Protein 7C03 (pdb70)

Solvent-accessible surface area: 16242 Å² total

Radius of gyration: 21.59 Å; Cα contacts (8 Å, |Δi|>4): 757; chains: 1; bounding box: 66×49×49 Å

Secondary structure (DSSP, 8-state):
--EEEEEEEEEEETTEEEEEEEEEEEETTTTEEEEEEEETTSS-SS-GGGGTTT--GGGSB--GGGGGG-HHHHTTTT-EEEEEEEEETTS-EEEEEEEEEEETTEEEEEEEEEEES--TTSTTTTT-B-S----EEEEEEEEGGGTEEEEEEEEEEEBTTS-EEEEEEEEEEEESSSS----PPSEEEEEEEEEE--TT--SSEEEEEEEEEEE-S-S---HHHHHHHHHHHHHHHHHHHHHHHHHHHHTTTT-------EEEEEE--S--GGG-EEEEEEEE---EEEEEE-SSSTT-EEEEEEEE----

Foldseek 3Di:
DKFKEWEWEWEAAPNDTWIKIKIWIAALQQQKTKIKMFTPVFDDQWDPVVCPVVRACLSFHEPPLFQLARQQLQLPQQGKKKWKWKDWPPAKIKTKIWTWHDDQLYTYIYMYIYIDRGDCCDCISVVFFDQWFAKWKWKWAFDVVQLWIWTWIKGWTQGDVGDTIIITMTMTMHHDDDDHTRTHHIWIKIKDKTWDDDPVDDGDMIIMMMGIYIDDDDPDDHPRVVSNVVSVLSLVVLFVVQQVAQVVCCVPPPDDFGFDDWDDKDWDDPPDVVQLWIWMDTATHSAIKIFHADPVDSSHTPDMDGDDDDHD

Nearest PDB structures (foldseek):
  7c03-assembly1_A  TM=1.003E+00  e=1.752E-67  synthetic construct
  8qwj-assembly1_A  TM=1.002E+00  e=1.414E-44  Aequorea victoria
  7pca-assembly1_A  TM=1.001E+00  e=1.957E-44  Aequorea victoria
  5jzk-assembly1_B  TM=9.860E-01  e=1.957E-44  Aequorea victoria
  6hut-assembly1_A  TM=9.555E-01  e=6.993E-45  Aequorea victoria

Structure (mmCIF, N/CA/C/O backbone):
data_7C03
#
_entry.id   7C03
#
_cell.length_a   78.130
_cell.length_b   113.590
_cell.length_c   132.700
_cell.angle_alpha   90.000
_cell.angle_beta   90.000
_cell.angle_gamma   90.000
#
_symmetry.space_group_name_H-M   'I 21 21 21'
#
loop_
_entity.id
_entity.type
_entity.pdbx_description
1 polymer POLArISact(T57S)
2 water water
#
loop_
_atom_site.group_PDB
_atom_site.id
_atom_site.type_symbol
_atom_site.label_atom_id
_atom_site.label_alt_id
_atom_site.label_comp_id
_atom_site.label_asym_id
_atom_site.label_entity_id
_atom_site.label_seq_id
_atom_site.pdbx_PDB_ins_code
_atom_site.Cartn_x
_atom_site.Cartn_y
_atom_site.Cartn_z
_atom_site.occupancy
_atom_site.B_iso_or_equiv
_atom_site.auth_seq_id
_atom_site.auth_comp_id
_atom_site.auth_asym_id
_atom_site.auth_atom_id
_atom_site.pdbx_PDB_model_num
ATOM 1 N N . GLY A 1 2 ? -12.228 3.234 17.897 1.00 74.47 2 GLY A N 1
ATOM 2 C CA . GLY A 1 2 ? -13.220 2.178 17.991 1.00 68.86 2 GLY A CA 1
ATOM 3 C C . GLY A 1 2 ? -12.687 0.898 18.605 1.00 74.34 2 GLY A C 1
ATOM 4 O O . GLY A 1 2 ? -11.483 0.646 18.594 1.00 75.65 2 GLY A O 1
ATOM 5 N N . VAL A 1 3 ? -13.592 0.083 19.136 1.00 61.58 3 VAL A N 1
ATOM 6 C CA . VAL A 1 3 ? -13.230 -1.148 19.832 1.00 70.65 3 VAL A CA 1
ATOM 7 C C . VAL A 1 3 ? -13.301 -2.307 18.847 1.00 66.44 3 VAL A C 1
ATOM 8 O O . VAL A 1 3 ? -14.332 -2.538 18.209 1.00 71.19 3 VAL A O 1
ATOM 12 N N . VAL A 1 4 ? -12.195 -3.046 18.730 1.00 66.34 4 VAL A N 1
ATOM 13 C CA . VAL A 1 4 ? -12.088 -4.181 17.829 1.00 64.94 4 VAL A CA 1
ATOM 14 C C . VAL A 1 4 ? -11.683 -5.394 18.658 1.00 65.50 4 VAL A C 1
ATOM 15 O O . VAL A 1 4 ? -10.689 -5.327 19.382 1.00 66.89 4 VAL A O 1
ATOM 19 N N . PRO A 1 5 ? -12.413 -6.505 18.588 1.00 62.85 5 PRO A N 1
ATOM 20 C CA . PRO A 1 5 ? -12.058 -7.676 19.397 1.00 64.28 5 PRO A CA 1
ATOM 21 C C . PRO A 1 5 ? -10.770 -8.325 18.916 1.00 63.39 5 PRO A C 1
ATOM 22 O O . PRO A 1 5 ? -10.360 -8.184 17.761 1.00 67.80 5 PRO A O 1
ATOM 26 N N . ILE A 1 6 ? -10.128 -9.050 19.832 1.00 61.81 6 ILE A N 1
ATOM 27 C CA . ILE A 1 6 ? -8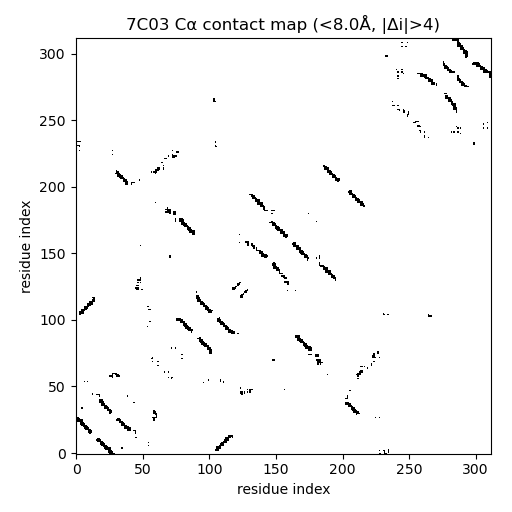.823 -9.653 19.592 1.00 64.29 6 ILE A CA 1
ATOM 28 C C . ILE A 1 6 ? -8.846 -11.100 20.065 1.00 62.13 6 ILE A C 1
ATOM 29 O O . ILE A 1 6 ? -9.371 -11.403 21.142 1.00 60.26 6 ILE A O 1
ATOM 34 N N . LEU A 1 7 ? -8.271 -11.991 19.260 1.00 54.94 7 LEU A N 1
ATOM 35 C CA . LEU A 1 7 ? -8.081 -13.389 19.623 1.00 55.80 7 LEU A CA 1
ATOM 36 C C . LEU A 1 7 ? -6.609 -13.740 19.461 1.00 63.53 7 LEU A C 1
ATOM 37 O O . LEU A 1 7 ? -6.017 -13.471 18.411 1.00 63.08 7 LEU A O 1
ATOM 42 N N . VAL A 1 8 ? -6.021 -14.331 20.498 1.00 59.50 8 VAL A N 1
ATOM 43 C CA . VAL A 1 8 ? -4.621 -14.733 20.489 1.00 64.06 8 VAL A CA 1
ATOM 44 C C . VAL A 1 8 ? -4.539 -16.225 20.776 1.00 64.11 8 VAL A C 1
ATOM 45 O O . VAL A 1 8 ? -5.246 -16.738 21.650 1.00 62.82 8 VAL A O 1
ATOM 49 N N . GLU A 1 9 ? -3.678 -16.920 20.036 1.00 62.10 9 GLU A N 1
ATOM 50 C CA . GLU A 1 9 ? -3.458 -18.346 20.232 1.00 63.42 9 GLU A CA 1
ATOM 51 C C . GLU A 1 9 ? -1.982 -18.644 20.034 1.00 65.43 9 GLU A C 1
ATOM 52 O O . GLU A 1 9 ? -1.402 -18.267 19.013 1.00 65.89 9 GLU A O 1
ATOM 58 N N . LEU A 1 10 ? -1.379 -19.314 21.013 1.00 67.02 10 LEU A N 1
ATOM 59 C CA . LEU A 1 10 ? 0.048 -19.595 21.009 1.00 66.48 10 LEU A CA 1
ATOM 60 C C . LEU A 1 10 ? 0.290 -21.042 21.408 1.00 68.23 10 LEU A C 1
ATOM 61 O O . LEU A 1 10 ? -0.341 -21.554 22.336 1.00 68.22 10 LEU A O 1
ATOM 66 N N . ASP A 1 11 ? 1.208 -21.693 20.699 1.00 60.27 11 ASP A N 1
ATOM 67 C CA . ASP A 1 11 ? 1.729 -23.003 21.067 1.00 59.09 11 ASP A CA 1
ATOM 68 C C . ASP A 1 11 ? 3.224 -22.863 21.309 1.00 63.56 11 ASP A C 1
ATOM 69 O O . ASP A 1 11 ? 3.954 -22.389 20.431 1.00 62.24 11 ASP A O 1
ATOM 74 N N . GLY A 1 12 ? 3.675 -23.264 22.490 1.00 60.09 12 GLY A N 1
ATOM 75 C CA . GLY A 1 12 ? 5.047 -23.032 22.891 1.00 66.31 12 GLY A CA 1
ATOM 76 C C . GLY A 1 12 ? 5.739 -24.304 23.330 1.00 73.23 12 GLY A C 1
ATOM 77 O O . GLY A 1 12 ? 5.118 -25.227 23.857 1.00 70.66 12 GLY A O 1
ATOM 78 N N . ASP A 1 13 ? 7.052 -24.335 23.100 1.00 70.21 13 ASP A N 1
ATOM 79 C CA . ASP A 1 13 ? 7.917 -25.434 23.529 1.00 69.93 13 ASP A CA 1
ATOM 80 C C . ASP A 1 13 ? 9.231 -24.817 23.991 1.00 70.79 13 ASP A C 1
ATOM 81 O O . ASP A 1 13 ? 10.005 -24.320 23.168 1.00 70.29 13 ASP A O 1
ATOM 86 N N . VAL A 1 14 ? 9.483 -24.846 25.297 1.00 65.49 14 VAL A N 1
ATOM 87 C CA . VAL A 1 14 ? 10.692 -24.277 25.886 1.00 65.59 14 VAL A CA 1
ATOM 88 C C . VAL A 1 14 ? 11.424 -25.393 26.614 1.00 70.45 14 VAL A C 1
ATOM 89 O O . VAL A 1 14 ? 10.954 -25.873 27.654 1.00 72.90 14 VAL A O 1
ATOM 93 N N . ASN A 1 15 ? 12.580 -25.794 26.076 1.00 67.52 15 ASN A N 1
ATOM 94 C CA . ASN A 1 15 ? 13.389 -26.881 26.633 1.00 62.41 15 ASN A CA 1
ATOM 95 C C . ASN A 1 15 ? 12.559 -28.145 26.827 1.00 61.94 15 ASN A C 1
ATOM 96 O O . ASN A 1 15 ? 12.630 -28.815 27.861 1.00 69.30 15 ASN A O 1
ATOM 101 N N . GLY A 1 16 ? 11.758 -28.474 25.818 1.00 64.24 16 GLY A N 1
ATOM 102 C CA . GLY A 1 16 ? 10.908 -29.641 25.871 1.00 64.13 16 GLY A CA 1
ATOM 103 C C . GLY A 1 16 ? 9.574 -29.443 26.557 1.00 71.08 16 GLY A C 1
ATOM 104 O O . GLY A 1 16 ? 8.712 -30.328 26.458 1.00 81.00 16 GLY A O 1
ATOM 105 N N . HIS A 1 17 ? 9.365 -28.322 27.245 1.00 73.39 17 HIS A N 1
ATOM 106 C CA . HIS A 1 17 ? 8.123 -28.077 27.972 1.00 67.27 17 HIS A CA 1
ATOM 107 C C . HIS A 1 17 ? 7.106 -27.447 27.024 1.00 73.19 17 HIS A C 1
ATOM 108 O O . HIS A 1 17 ? 7.222 -26.267 26.673 1.00 75.47 17 HIS A O 1
ATOM 115 N N . LYS A 1 18 ? 6.109 -28.228 26.613 1.00 69.43 18 LYS A N 1
ATOM 116 C CA . LYS A 1 18 ? 5.049 -27.710 25.765 1.00 73.31 18 LYS A CA 1
ATOM 117 C C . LYS A 1 18 ? 4.020 -26.951 26.596 1.00 71.16 18 LYS A C 1
ATOM 118 O O . LYS A 1 18 ? 3.864 -27.176 27.800 1.00 66.61 18 LYS A O 1
ATOM 124 N N . PHE A 1 19 ? 3.311 -26.043 25.928 1.00 65.26 19 PHE A N 1
ATOM 125 C CA . PHE A 1 19 ? 2.226 -25.288 26.538 1.00 65.52 19 PHE A CA 1
ATOM 126 C C . PHE A 1 19 ? 1.470 -2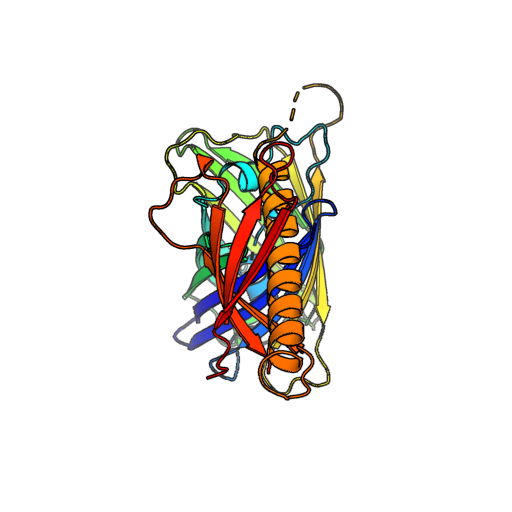4.557 25.439 1.00 64.15 19 PHE A C 1
ATOM 127 O O . PHE A 1 19 ? 1.966 -24.395 24.321 1.00 64.83 19 PHE A O 1
ATOM 135 N N . SER A 1 20 ? 0.257 -24.122 25.773 1.00 63.47 20 SER A N 1
ATOM 136 C CA . SER A 1 20 ? -0.581 -23.367 24.855 1.00 61.90 20 SER A CA 1
ATOM 137 C C . SER A 1 20 ? -1.315 -22.281 25.624 1.00 65.32 20 SER A C 1
ATOM 138 O O . SER A 1 20 ? -1.686 -22.465 26.784 1.00 67.06 20 SER A O 1
ATOM 141 N N . VAL A 1 21 ? -1.529 -21.148 24.960 1.00 66.37 21 VAL A N 1
ATOM 142 C CA . VAL A 1 21 ? -2.150 -19.976 25.566 1.00 61.85 21 VAL A CA 1
ATOM 143 C C . VAL A 1 21 ? -3.230 -19.450 24.629 1.00 59.04 21 VAL A C 1
ATOM 144 O O . VAL A 1 21 ? -2.989 -19.289 23.426 1.00 60.33 21 VAL A O 1
ATOM 148 N N . ARG A 1 22 ? -4.412 -19.177 25.180 1.00 58.49 22 ARG A N 1
ATOM 149 C CA . ARG A 1 22 ? -5.483 -18.495 24.470 1.00 56.69 22 ARG A CA 1
ATOM 150 C C . ARG A 1 22 ? -5.721 -17.139 25.117 1.00 65.54 22 ARG A C 1
ATOM 151 O O . ARG A 1 22 ? -5.748 -17.024 26.346 1.00 57.10 22 ARG A O 1
ATOM 159 N N . GLY A 1 23 ? -5.886 -16.111 24.288 1.00 61.38 23 GLY A N 1
ATOM 160 C CA . GLY A 1 23 ? -6.158 -14.779 24.803 1.00 52.42 23 GLY A CA 1
ATOM 161 C C . GLY A 1 23 ? -7.311 -14.077 24.113 1.00 55.49 23 GLY A C 1
ATOM 162 O O . GLY A 1 23 ? -7.399 -14.077 22.879 1.00 65.03 23 GLY A O 1
ATOM 163 N N . GLU A 1 24 ? -8.205 -13.476 24.895 1.00 62.94 24 GLU A N 1
ATOM 164 C CA . GLU A 1 24 ? -9.335 -12.740 24.348 1.00 64.09 24 GLU A CA 1
ATOM 165 C C . GLU A 1 24 ? -9.353 -11.330 24.917 1.00 65.98 24 GLU A C 1
ATOM 166 O O . GLU A 1 24 ? -8.932 -11.094 26.054 1.00 70.24 24 GLU A O 1
ATOM 172 N N . GLY A 1 25 ? -9.840 -10.391 24.110 1.00 61.63 25 GLY A N 1
ATOM 173 C CA . GLY A 1 25 ? -9.859 -8.996 24.524 1.00 48.59 25 GLY A CA 1
ATOM 174 C C . GLY A 1 25 ? -10.282 -8.081 23.394 1.00 60.38 25 GLY A C 1
ATOM 175 O O . GLY A 1 25 ? -11.082 -8.461 22.531 1.00 62.45 25 GLY A O 1
ATOM 176 N N . GLU A 1 26 ? -9.733 -6.869 23.413 1.00 58.86 26 GLU A N 1
ATOM 177 C CA . GLU A 1 26 ? -10.089 -5.857 22.427 1.00 64.27 26 GLU A CA 1
ATOM 178 C C . GLU A 1 26 ? -9.043 -4.752 22.439 1.00 54.93 26 GLU A C 1
ATOM 179 O O . GLU A 1 26 ? -8.319 -4.567 23.421 1.00 57.99 26 GLU A O 1
ATOM 185 N N . GLY A 1 27 ? -8.981 -4.018 21.330 1.00 60.11 27 GLY A N 1
ATOM 186 C CA . GLY A 1 27 ? -8.062 -2.906 21.207 1.00 56.28 27 GLY A CA 1
ATOM 187 C C . GLY A 1 27 ? -8.729 -1.725 20.534 1.00 65.95 27 GLY A C 1
ATOM 188 O O . GLY A 1 27 ? -9.693 -1.872 19.780 1.00 61.49 27 GLY A O 1
ATOM 189 N N . ASP A 1 28 ? -8.202 -0.541 20.834 1.00 60.50 28 ASP A N 1
ATOM 190 C CA . ASP A 1 28 ? -8.682 0.706 20.246 1.00 63.64 28 ASP A CA 1
ATOM 191 C C . ASP A 1 28 ? -7.474 1.429 19.661 1.00 65.32 28 ASP A C 1
ATOM 192 O O . ASP A 1 28 ? -6.687 2.034 20.393 1.00 72.01 28 ASP A O 1
ATOM 197 N N . ALA A 1 29 ? -7.332 1.365 18.337 1.00 65.44 29 ALA A N 1
ATOM 198 C CA . ALA A 1 29 ? -6.197 1.994 17.673 1.00 59.30 29 ALA A CA 1
ATOM 199 C C . ALA A 1 29 ? -6.280 3.515 17.698 1.00 65.60 29 ALA A C 1
ATOM 200 O O . ALA A 1 29 ? -5.256 4.181 17.513 1.00 74.64 29 ALA A O 1
ATOM 202 N N . THR A 1 30 ? -7.471 4.077 17.920 1.00 66.98 30 THR A N 1
ATOM 203 C CA . THR A 1 30 ? -7.602 5.528 18.016 1.00 71.20 30 THR A CA 1
ATOM 204 C C . THR A 1 30 ? -6.848 6.069 19.224 1.00 74.29 30 THR A C 1
ATOM 205 O O . THR A 1 30 ? -6.235 7.140 19.152 1.00 74.78 30 THR A O 1
ATOM 209 N N . ILE A 1 31 ? -6.880 5.343 20.341 1.00 74.12 31 ILE A N 1
ATOM 210 C CA . ILE A 1 31 ? -6.159 5.729 21.549 1.00 64.11 31 ILE A CA 1
ATOM 211 C C . ILE A 1 31 ? -4.976 4.823 21.834 1.00 63.70 31 ILE A C 1
ATOM 212 O O . ILE A 1 31 ? -4.217 5.093 22.779 1.00 72.76 31 ILE A O 1
ATOM 217 N N . GLY A 1 32 ? -4.797 3.756 21.061 1.00 62.30 32 GLY A N 1
ATOM 218 C CA . GLY A 1 32 ? -3.684 2.846 21.271 1.00 61.89 32 GLY A CA 1
ATOM 219 C C . GLY A 1 32 ? -3.764 2.062 22.562 1.00 66.64 32 GLY A C 1
ATOM 220 O O . GLY A 1 32 ? -2.745 1.891 23.240 1.00 61.73 32 GLY A O 1
ATOM 221 N N . LYS A 1 33 ? -4.951 1.576 22.918 1.00 57.74 33 LYS A N 1
ATOM 222 C CA . LYS A 1 33 ? -5.171 0.891 24.183 1.00 61.93 33 LYS A CA 1
ATOM 223 C C . LYS A 1 33 ? -5.557 -0.557 23.920 1.00 61.21 33 LYS A C 1
ATOM 224 O O . LYS A 1 33 ? -6.375 -0.837 23.037 1.00 64.48 33 LYS A O 1
ATOM 230 N N . LEU A 1 34 ? -4.970 -1.468 24.692 1.00 53.40 34 LEU A N 1
ATOM 231 C CA . LEU A 1 34 ? -5.262 -2.890 24.614 1.00 54.24 34 LEU A CA 1
ATOM 232 C C . LEU A 1 34 ? -5.674 -3.403 25.986 1.00 55.96 34 LEU A C 1
ATOM 233 O O . LEU A 1 34 ? -5.103 -3.005 27.007 1.00 59.65 34 LEU A O 1
ATOM 238 N N . THR A 1 35 ? -6.667 -4.288 26.002 1.00 53.32 35 THR A N 1
ATOM 239 C CA . THR A 1 35 ? -7.072 -5.009 27.206 1.00 55.92 35 THR A CA 1
ATOM 240 C C . THR A 1 35 ? -7.206 -6.478 26.834 1.00 58.81 35 THR A C 1
ATOM 241 O O . THR A 1 35 ? -8.099 -6.846 26.064 1.00 63.79 35 THR A O 1
ATOM 245 N N . LEU A 1 36 ? -6.318 -7.311 27.369 1.00 65.67 36 LEU A N 1
ATOM 246 C CA . LEU A 1 36 ? -6.228 -8.709 26.974 1.00 56.23 36 LEU A CA 1
ATOM 247 C C . LEU A 1 36 ? -6.092 -9.586 28.208 1.00 61.76 36 LEU A C 1
ATOM 248 O O . LEU A 1 36 ? -5.319 -9.270 29.119 1.00 62.90 36 LEU A O 1
ATOM 253 N N . LYS A 1 37 ? -6.847 -10.681 28.238 1.00 52.05 37 LYS A N 1
ATOM 254 C CA . LYS A 1 37 ? -6.753 -11.685 29.288 1.00 55.60 37 LYS A CA 1
ATOM 255 C C . LYS A 1 37 ? -6.352 -13.007 28.652 1.00 57.61 37 LYS A C 1
ATOM 256 O O . LYS A 1 37 ? -7.002 -13.469 27.709 1.00 60.81 37 LYS A O 1
ATOM 262 N N . PHE A 1 38 ? -5.282 -13.608 29.161 1.00 54.76 38 PHE A N 1
ATOM 263 C CA . PHE A 1 38 ? -4.710 -14.810 28.576 1.00 60.45 38 PHE A CA 1
ATOM 264 C C . PHE A 1 38 ? -4.915 -15.998 29.504 1.00 63.29 38 PHE A C 1
ATOM 265 O O . PHE A 1 38 ? -4.829 -15.865 30.727 1.00 60.03 38 PHE A O 1
ATOM 273 N N . ILE A 1 39 ? -5.182 -17.159 28.914 1.00 67.35 39 ILE A N 1
ATOM 274 C CA . ILE A 1 39 ? -5.401 -18.397 29.652 1.00 68.59 39 ILE A CA 1
ATOM 275 C C . ILE A 1 39 ? -4.395 -19.424 29.161 1.00 66.20 39 ILE A C 1
ATOM 276 O O . ILE A 1 39 ? -4.231 -19.608 27.950 1.00 65.55 39 ILE A O 1
ATOM 281 N N . CYS A 1 40 ? -3.718 -20.084 30.095 1.00 63.80 40 CYS A N 1
ATOM 282 C CA . CYS A 1 40 ? -2.856 -21.212 29.750 1.00 71.19 40 CYS A CA 1
ATOM 283 C C . CYS A 1 40 ? -3.740 -22.446 29.632 1.00 66.41 40 CYS A C 1
ATOM 284 O O . CYS A 1 40 ? -4.164 -23.024 30.636 1.00 61.45 40 CYS A O 1
ATOM 287 N N . THR A 1 41 ? -4.029 -22.847 28.396 1.00 59.23 41 THR A N 1
ATOM 288 C CA . THR A 1 41 ? -4.981 -23.916 28.124 1.00 55.99 41 THR A CA 1
ATOM 289 C C . THR A 1 41 ? -4.408 -25.311 28.351 1.00 60.80 41 THR A C 1
ATOM 290 O O . THR A 1 41 ? -5.143 -26.295 28.212 1.00 71.20 41 THR A O 1
ATOM 294 N N . THR A 1 42 ? -3.126 -25.427 28.688 1.00 66.05 42 THR A N 1
ATOM 295 C CA . THR A 1 42 ? -2.538 -26.706 29.054 1.00 66.00 42 THR A CA 1
ATOM 296 C C . THR A 1 42 ? -2.341 -26.842 30.558 1.00 67.41 42 THR A C 1
ATOM 297 O O . THR A 1 42 ? -1.676 -27.782 31.003 1.00 77.63 42 THR A O 1
ATOM 301 N N . GLY A 1 43 ? -2.904 -25.931 31.348 1.00 66.99 43 GLY A N 1
ATOM 302 C CA . GLY A 1 43 ? -2.760 -25.994 32.789 1.00 49.96 43 GLY A CA 1
ATOM 303 C C . GLY A 1 43 ? -1.698 -25.056 33.325 1.00 62.41 43 GLY A C 1
ATOM 304 O O . GLY A 1 43 ? -1.896 -23.838 33.359 1.00 62.43 43 GLY A O 1
ATOM 305 N N . LYS A 1 44 ? -0.563 -25.614 33.737 1.00 57.54 44 LYS A N 1
ATOM 306 C CA . LYS A 1 44 ? 0.508 -24.847 34.362 1.00 63.75 44 LYS A CA 1
ATOM 307 C C . LYS A 1 44 ? 1.459 -24.325 33.291 1.00 64.47 44 LYS A C 1
ATOM 308 O O . LYS A 1 44 ? 2.023 -25.108 32.519 1.00 75.31 44 LYS A O 1
ATOM 314 N N . LEU A 1 45 ? 1.632 -23.009 33.240 1.00 67.45 45 LEU A N 1
ATOM 315 C CA . LEU A 1 45 ? 2.581 -22.422 32.300 1.00 66.86 45 LEU A CA 1
ATOM 316 C C . LEU A 1 45 ? 4.000 -22.671 32.799 1.00 61.29 45 LEU A C 1
ATOM 317 O O . LEU A 1 45 ? 4.308 -22.353 33.952 1.00 71.08 45 LEU A O 1
ATOM 322 N N . PRO A 1 46 ? 4.885 -23.251 31.985 1.00 57.78 46 PRO A N 1
ATOM 323 C CA . PRO A 1 46 ? 6.232 -23.574 32.470 1.00 61.89 46 PRO A CA 1
ATOM 324 C C . PRO A 1 46 ? 7.220 -22.421 32.409 1.00 64.62 46 PRO A C 1
ATOM 325 O O . PRO A 1 46 ? 8.375 -22.602 32.805 1.00 71.05 46 PRO A O 1
ATOM 329 N N . VAL A 1 47 ? 6.809 -21.251 31.931 1.00 71.25 47 VAL A N 1
ATOM 330 C CA . VAL A 1 47 ? 7.695 -20.092 31.856 1.00 57.04 47 VAL A CA 1
ATOM 331 C C . VAL A 1 47 ? 7.007 -18.923 32.553 1.00 65.66 47 VAL A C 1
ATOM 332 O O . VAL A 1 47 ? 5.784 -18.945 32.761 1.00 67.65 47 VAL A O 1
ATOM 336 N N . PRO A 1 48 ? 7.772 -17.903 32.958 1.00 62.11 48 PRO A N 1
ATOM 337 C CA . PRO A 1 48 ? 7.147 -16.706 33.540 1.00 64.30 48 PRO A CA 1
ATOM 338 C C . PRO A 1 48 ? 6.278 -15.994 32.514 1.00 60.20 48 PRO A C 1
ATOM 339 O O . PRO A 1 48 ? 6.694 -15.760 31.375 1.00 58.56 48 PRO A O 1
ATOM 343 N N . TRP A 1 49 ? 5.060 -15.659 32.930 1.00 64.96 49 TRP A N 1
ATOM 344 C CA . TRP A 1 49 ? 4.165 -14.885 32.081 1.00 53.55 49 TRP A CA 1
ATOM 345 C C . TRP A 1 49 ? 4.822 -13.655 31.476 1.00 57.54 49 TRP A C 1
ATOM 346 O O . TRP A 1 49 ? 4.542 -13.378 30.300 1.00 59.10 49 TRP A O 1
ATOM 357 N N . PRO A 1 50 ? 5.647 -12.868 32.190 1.00 57.25 50 PRO A N 1
ATOM 358 C CA . PRO A 1 50 ? 6.245 -11.692 31.530 1.00 56.51 50 PRO A CA 1
ATOM 359 C C . PRO A 1 50 ? 7.088 -12.021 30.314 1.00 58.59 50 PRO A C 1
ATOM 360 O O . PRO A 1 50 ? 7.219 -11.161 29.436 1.00 66.46 50 PRO A O 1
ATOM 364 N N . THR A 1 51 ? 7.661 -13.226 30.224 1.00 61.72 51 THR A N 1
ATOM 365 C CA . THR A 1 51 ? 8.490 -13.570 29.073 1.00 59.93 51 THR A CA 1
ATOM 366 C C . THR A 1 51 ? 7.680 -13.719 27.790 1.00 64.52 51 THR A C 1
ATOM 367 O O . THR A 1 51 ? 8.261 -13.688 26.699 1.00 68.74 51 THR A O 1
ATOM 371 N N . LEU A 1 52 ? 6.361 -13.875 27.891 1.00 59.16 52 LEU A N 1
ATOM 372 C CA . LEU A 1 52 ? 5.504 -14.062 26.729 1.00 54.52 52 LEU A CA 1
ATOM 373 C C . LEU A 1 52 ? 4.751 -12.800 26.330 1.00 65.23 52 LEU A C 1
ATOM 374 O O . LEU A 1 52 ? 3.969 -12.842 25.376 1.00 62.92 52 LEU A O 1
ATOM 379 N N . VAL A 1 53 ? 4.972 -11.683 27.026 1.00 65.83 53 VAL A N 1
ATOM 380 C CA . VAL A 1 53 ? 4.153 -10.492 26.810 1.00 57.85 53 VAL A CA 1
ATOM 381 C C . VAL A 1 53 ? 4.342 -9.953 25.396 1.00 67.34 53 VAL A C 1
ATOM 382 O O . VAL A 1 53 ? 3.369 -9.692 24.679 1.00 52.79 53 VAL A O 1
ATOM 386 N N . THR A 1 54 ? 5.597 -9.780 24.974 1.00 56.19 54 THR A N 1
ATOM 387 C CA . THR A 1 54 ? 5.859 -9.220 23.650 1.00 50.21 54 THR A CA 1
ATOM 388 C C . THR A 1 54 ? 5.393 -10.160 22.545 1.00 56.15 54 THR A C 1
ATOM 389 O O . THR A 1 54 ? 4.938 -9.707 21.488 1.00 62.02 54 THR A O 1
ATOM 393 N N . THR A 1 55 ? 5.502 -11.470 22.765 1.00 60.85 55 THR A N 1
ATOM 394 C CA . THR A 1 55 ? 5.063 -12.423 21.751 1.00 57.80 55 THR A CA 1
ATOM 395 C C . THR A 1 55 ? 3.543 -12.445 21.634 1.00 66.02 55 THR A C 1
ATOM 396 O O . THR A 1 55 ? 2.999 -12.436 20.523 1.00 62.07 55 THR A O 1
ATOM 400 N N . LEU A 1 56 ? 2.846 -12.466 22.765 1.00 62.75 56 LEU A N 1
ATOM 401 C CA . LEU A 1 56 ? 1.388 -12.491 22.773 1.00 61.26 56 LEU A CA 1
ATOM 402 C C . LEU A 1 56 ? 0.799 -11.176 22.272 1.00 66.73 56 LEU A C 1
ATOM 403 O O . LEU A 1 56 ? -0.296 -11.149 21.712 1.00 60.75 56 LEU A O 1
ATOM 429 N N . VAL A 1 58 ? 0.361 -7.341 18.874 1.00 67.72 60 VAL A N 1
ATOM 430 C CA . VAL A 1 58 ? -0.605 -6.858 17.898 1.00 68.44 60 VAL A CA 1
ATOM 431 C C . VAL A 1 58 ? -0.398 -5.358 17.715 1.00 61.32 60 VAL A C 1
ATOM 432 O O . VAL A 1 58 ? -1.286 -4.544 17.993 1.00 57.72 60 VAL A O 1
ATOM 436 N N . GLN A 1 59 ? 0.788 -5.000 17.221 1.00 68.88 61 GLN A N 1
ATOM 437 C CA . GLN A 1 59 ? 1.220 -3.608 17.174 1.00 61.81 61 GLN A CA 1
ATOM 438 C C . GLN A 1 59 ? 0.418 -2.800 16.163 1.00 54.12 61 GLN A C 1
ATOM 439 O O . GLN A 1 59 ? 0.610 -1.586 16.045 1.00 64.96 61 GLN A O 1
ATOM 445 N N . CYS A 1 60 ? -0.480 -3.460 15.428 1.00 59.31 62 CYS A N 1
ATOM 446 C CA . CYS A 1 60 ? -1.411 -2.743 14.569 1.00 61.70 62 CYS A CA 1
ATOM 447 C C . CYS A 1 60 ? -2.386 -1.880 15.358 1.00 66.37 62 CYS A C 1
ATOM 448 O O . CYS A 1 60 ? -3.045 -1.023 14.762 1.00 73.45 62 CYS A O 1
ATOM 451 N N . PHE A 1 61 ? -2.477 -2.071 16.671 1.00 59.54 63 PHE A N 1
ATOM 452 C CA . PHE A 1 61 ? -3.317 -1.244 17.527 1.00 62.93 63 PHE A CA 1
ATOM 453 C C . PHE A 1 61 ? -2.567 -0.065 18.130 1.00 62.33 63 PHE A C 1
ATOM 454 O O . PHE A 1 61 ? -3.131 0.648 18.968 1.00 67.71 63 PHE A O 1
ATOM 462 N N . SER A 1 62 ? -1.315 0.146 17.733 1.00 63.04 64 SER A N 1
ATOM 463 C CA . SER A 1 62 ? -0.578 1.321 18.169 1.00 65.51 64 SER A CA 1
ATOM 464 C C . SER A 1 62 ? -1.231 2.582 17.621 1.00 65.67 64 SER A C 1
ATOM 465 O O . SER A 1 62 ? -1.772 2.601 16.512 1.00 73.17 64 SER A O 1
ATOM 468 N N . ARG A 1 63 ? -1.180 3.646 18.413 1.00 66.92 65 ARG A N 1
ATOM 469 C CA . ARG A 1 63 ? -1.758 4.925 18.022 1.00 65.10 65 ARG A CA 1
ATOM 470 C C . ARG A 1 63 ? -0.712 5.715 17.247 1.00 69.95 65 ARG A C 1
ATOM 471 O O . ARG A 1 63 ? 0.316 6.111 17.804 1.00 73.75 65 ARG A O 1
ATOM 479 N N . TYR A 1 64 ? -0.965 5.929 15.960 1.00 73.51 66 TYR A N 1
ATOM 480 C CA . TYR A 1 64 ? -0.102 6.771 15.150 1.00 71.76 66 TYR A CA 1
ATOM 481 C C . TYR A 1 64 ? -0.709 8.158 15.061 1.00 78.65 66 TYR A C 1
ATOM 482 O O . TYR A 1 64 ? -1.857 8.289 14.607 1.00 79.89 66 TYR A O 1
ATOM 491 N N . PRO A 1 65 ? -0.012 9.206 15.496 1.00 78.36 67 PRO A N 1
ATOM 492 C CA . PRO A 1 65 ? -0.548 10.561 15.339 1.00 79.24 67 PRO A CA 1
ATOM 493 C C . PRO A 1 65 ? -0.788 10.886 13.873 1.00 79.05 67 PRO A C 1
ATOM 494 O O . PRO A 1 65 ? -0.260 10.235 12.969 1.00 81.13 67 PRO A O 1
ATOM 498 N N . ASP A 1 66 ? -1.614 11.912 13.651 1.00 86.02 68 ASP A N 1
ATOM 499 C CA . ASP A 1 66 ? -2.023 12.267 12.296 1.00 90.23 68 ASP A CA 1
ATOM 500 C C . ASP A 1 66 ? -0.825 12.538 11.394 1.00 81.11 68 ASP A C 1
ATOM 501 O O . ASP A 1 66 ? -0.820 12.148 10.222 1.00 81.28 68 ASP A O 1
ATOM 506 N N . HIS A 1 67 ? 0.205 13.195 11.925 1.00 72.42 69 HIS A N 1
ATOM 507 C CA . HIS A 1 67 ? 1.386 13.518 11.131 1.00 75.76 69 HIS A CA 1
ATOM 508 C C . HIS A 1 67 ? 2.282 12.311 10.894 1.00 80.16 69 HIS A C 1
ATOM 509 O O . HIS A 1 67 ? 3.337 12.451 10.266 1.00 83.58 69 HIS A O 1
ATOM 516 N N . MET A 1 68 ? 1.893 11.128 11.373 1.00 85.21 70 MET A N 1
ATOM 517 C CA . MET A 1 68 ? 2.689 9.925 11.183 1.00 73.94 70 MET A CA 1
ATOM 518 C C . MET A 1 68 ? 1.926 8.771 10.551 1.00 77.39 70 MET A C 1
ATOM 519 O O . MET A 1 68 ? 2.506 7.691 10.390 1.00 74.47 70 MET A O 1
ATOM 524 N N . LYS A 1 69 ? 0.654 8.963 10.187 1.00 74.96 71 LYS A N 1
ATOM 525 C CA . LYS A 1 69 ? -0.123 7.896 9.566 1.00 68.72 71 LYS A CA 1
ATOM 526 C C . LYS A 1 69 ? 0.528 7.375 8.293 1.00 85.03 71 LYS A C 1
ATOM 527 O O . LYS A 1 69 ? 0.235 6.250 7.872 1.00 84.73 71 LYS A O 1
ATOM 533 N N . ARG A 1 70 ? 1.400 8.172 7.668 1.00 92.24 72 ARG A N 1
ATOM 534 C CA . ARG A 1 70 ? 2.170 7.701 6.521 1.00 85.47 72 ARG A CA 1
ATOM 535 C C . ARG A 1 70 ? 3.009 6.480 6.866 1.00 86.37 72 ARG A C 1
ATOM 536 O O . ARG A 1 70 ? 3.317 5.667 5.986 1.00 82.99 72 ARG A O 1
ATOM 544 N N . HIS A 1 71 ? 3.390 6.336 8.134 1.00 81.66 73 HIS A N 1
ATOM 545 C CA . HIS A 1 71 ? 4.411 5.384 8.544 1.00 81.80 73 HIS A CA 1
ATOM 546 C C . HIS A 1 71 ? 3.848 4.176 9.282 1.00 71.14 73 HIS A C 1
ATOM 547 O O . HIS A 1 71 ? 4.613 3.438 9.913 1.00 73.10 73 HIS A O 1
ATOM 554 N N . ASP A 1 72 ? 2.538 3.946 9.213 1.00 69.52 74 ASP A N 1
ATOM 555 C CA . ASP A 1 72 ? 1.911 2.830 9.921 1.00 65.27 74 ASP A CA 1
ATOM 556 C C . ASP A 1 72 ? 1.871 1.629 8.983 1.00 71.02 74 ASP A C 1
ATOM 557 O O . ASP A 1 72 ? 0.912 1.420 8.234 1.00 67.34 74 ASP A O 1
ATOM 562 N N . PHE A 1 73 ? 2.933 0.824 9.031 1.00 73.04 75 PHE A N 1
ATOM 563 C CA . PHE A 1 73 ? 2.981 -0.382 8.212 1.00 64.57 75 PHE A CA 1
ATOM 564 C C . PHE A 1 73 ? 1.950 -1.403 8.671 1.00 73.20 75 PHE A C 1
ATOM 565 O O . PHE A 1 73 ? 1.313 -2.068 7.843 1.00 72.78 75 PHE A O 1
ATOM 573 N N . PHE A 1 74 ? 1.773 -1.541 9.986 1.00 69.19 76 PHE A N 1
ATOM 574 C CA . PHE A 1 74 ? 0.974 -2.640 10.523 1.00 62.10 76 PHE A CA 1
ATOM 575 C C . PHE A 1 74 ? -0.455 -2.603 9.991 1.00 62.45 76 PHE A C 1
ATOM 576 O O . PHE A 1 74 ? -0.994 -3.627 9.553 1.00 72.55 76 PHE A O 1
ATOM 584 N N . LYS A 1 75 ? -1.079 -1.423 10.002 1.00 65.37 77 LYS A N 1
ATOM 585 C CA . LYS A 1 75 ? -2.448 -1.310 9.508 1.00 75.36 77 LYS A CA 1
ATOM 586 C C . LYS A 1 75 ? -2.508 -1.440 7.992 1.00 76.19 77 LYS A C 1
ATOM 587 O O . LYS A 1 75 ? -3.478 -1.982 7.451 1.00 71.96 77 LYS A O 1
ATOM 593 N N . SER A 1 76 ? -1.484 -0.948 7.289 1.00 74.33 78 SER A N 1
ATOM 594 C CA . SER A 1 76 ? -1.513 -0.977 5.829 1.00 74.27 78 SER A CA 1
ATOM 595 C C . SER A 1 76 ? -1.515 -2.401 5.290 1.00 77.36 78 SER A C 1
ATOM 596 O O . SER A 1 76 ? -2.027 -2.648 4.193 1.00 83.29 78 SER A O 1
ATOM 599 N N . ALA A 1 77 ? -0.950 -3.347 6.039 1.00 70.05 79 ALA A N 1
ATOM 600 C CA . ALA A 1 77 ? -0.904 -4.740 5.613 1.00 61.57 79 ALA A CA 1
ATOM 601 C C . ALA A 1 77 ? -2.190 -5.498 5.918 1.00 66.60 79 ALA A C 1
ATOM 602 O O . ALA A 1 77 ? -2.248 -6.709 5.678 1.00 67.82 79 ALA A O 1
ATOM 604 N N . MET A 1 78 ? -3.212 -4.827 6.431 1.00 72.04 80 MET A N 1
ATOM 605 C CA . MET A 1 78 ? -4.489 -5.432 6.767 1.00 82.38 80 MET A CA 1
ATOM 606 C C . MET A 1 78 ? -5.492 -5.225 5.636 1.00 78.83 80 MET A C 1
ATOM 607 O O . MET A 1 78 ? -5.380 -4.261 4.871 1.00 85.47 80 MET A O 1
ATOM 612 N N . PRO A 1 79 ? -6.498 -6.106 5.486 1.00 78.04 81 PRO A N 1
ATOM 613 C CA . PRO A 1 79 ? -6.827 -7.255 6.340 1.00 77.04 81 PRO A CA 1
ATOM 614 C C . PRO A 1 79 ? -6.095 -8.556 5.998 1.00 78.35 81 PRO A C 1
ATOM 615 O O . PRO A 1 79 ? -6.286 -9.546 6.706 1.00 74.58 81 PRO A O 1
ATOM 619 N N . GLU A 1 80 ? -5.285 -8.562 4.934 1.00 80.44 82 GLU A N 1
ATOM 620 C CA . GLU A 1 80 ? -4.529 -9.766 4.598 1.00 77.95 82 GLU A CA 1
ATOM 621 C C . GLU A 1 80 ? -3.590 -10.151 5.730 1.00 73.03 82 GLU A C 1
ATOM 622 O O . GLU A 1 80 ? -3.403 -11.339 6.023 1.00 74.07 82 GLU A O 1
ATOM 628 N N . GLY A 1 81 ? -2.993 -9.158 6.376 1.00 71.30 83 GLY A N 1
ATOM 629 C CA . GLY A 1 81 ? -2.188 -9.379 7.555 1.00 70.89 83 GLY A CA 1
ATOM 630 C C . GLY A 1 81 ? -0.705 -9.362 7.260 1.00 70.31 83 GLY A C 1
ATOM 631 O O . GLY A 1 81 ? -0.250 -9.032 6.161 1.00 70.18 83 GLY A O 1
ATOM 632 N N . TYR A 1 82 ? 0.061 -9.733 8.283 1.00 68.79 84 TYR A N 1
ATOM 633 C CA . TYR A 1 82 ? 1.507 -9.822 8.158 1.00 70.53 84 TYR A CA 1
ATOM 634 C C . TYR A 1 82 ? 1.998 -10.984 9.007 1.00 72.50 84 TYR A C 1
ATOM 635 O O . TYR A 1 82 ? 1.272 -11.515 9.852 1.00 62.66 84 TYR A O 1
ATOM 644 N N . VAL A 1 83 ? 3.246 -11.377 8.770 1.00 68.20 85 VAL A N 1
ATOM 645 C CA . VAL A 1 83 ? 3.918 -12.408 9.549 1.00 60.63 85 VAL A CA 1
ATOM 646 C C . VAL A 1 83 ? 4.960 -11.726 10.423 1.00 74.05 85 VAL A C 1
ATOM 647 O O . VAL A 1 83 ? 5.823 -10.999 9.917 1.00 74.94 85 VAL A O 1
ATOM 651 N N . GLN A 1 84 ? 4.869 -11.946 11.731 1.00 68.79 86 GLN A N 1
ATOM 652 C CA . GLN A 1 84 ? 5.789 -11.361 12.698 1.00 66.91 86 GLN A CA 1
ATOM 653 C C . GLN A 1 84 ? 6.703 -12.452 13.237 1.00 72.16 86 GLN A C 1
ATOM 654 O O . GLN A 1 84 ? 6.241 -13.372 13.920 1.00 73.81 86 GLN A O 1
ATOM 660 N N . GLU A 1 85 ? 7.994 -12.345 12.933 1.00 58.19 87 GLU A N 1
ATOM 661 C CA . GLU A 1 85 ? 8.999 -13.272 13.430 1.00 66.16 87 GLU A CA 1
ATOM 662 C C . GLU A 1 85 ? 9.955 -12.541 14.361 1.00 64.53 87 GLU A C 1
ATOM 663 O O . GLU A 1 85 ? 10.346 -11.400 14.094 1.00 69.42 87 GLU A O 1
ATOM 669 N N . ARG A 1 86 ? 10.326 -13.201 15.456 1.00 59.83 88 ARG A N 1
ATOM 670 C CA . ARG A 1 86 ? 11.204 -12.599 16.446 1.00 62.93 88 ARG A CA 1
ATOM 671 C C . ARG A 1 86 ? 12.216 -13.618 16.945 1.00 68.56 88 ARG A C 1
ATOM 672 O O . ARG A 1 86 ? 11.961 -14.825 16.955 1.00 69.08 88 ARG A O 1
ATOM 680 N N . THR A 1 87 ? 13.374 -13.108 17.357 1.00 70.41 89 THR A N 1
ATOM 681 C CA . THR A 1 87 ? 14.338 -13.848 18.161 1.00 69.50 89 THR A CA 1
ATOM 682 C C . THR A 1 87 ? 14.550 -13.075 19.453 1.00 73.21 89 THR A C 1
ATOM 683 O O . THR A 1 87 ? 15.081 -11.960 19.434 1.00 74.68 89 THR A O 1
ATOM 687 N N . ILE A 1 88 ? 14.115 -13.655 20.565 1.00 68.49 90 ILE A N 1
ATOM 688 C CA . ILE A 1 88 ? 14.243 -13.041 21.880 1.00 64.91 90 ILE A CA 1
ATOM 689 C C . ILE A 1 88 ? 15.410 -13.714 22.586 1.00 63.32 90 ILE A C 1
ATOM 690 O O . ILE A 1 88 ? 15.310 -14.872 23.000 1.00 69.63 90 ILE A O 1
ATOM 695 N N . SER A 1 89 ? 16.519 -12.993 22.721 1.00 76.10 91 SER A N 1
ATOM 696 C CA . SER A 1 89 ? 17.748 -13.534 23.296 1.00 73.74 91 SER A CA 1
ATOM 697 C C . SER A 1 89 ? 17.853 -13.070 24.745 1.00 67.73 91 SER A C 1
ATOM 698 O O . SER A 1 89 ? 18.232 -11.928 25.017 1.00 70.56 91 SER A O 1
ATOM 701 N N . PHE A 1 90 ? 17.511 -13.963 25.675 1.00 62.40 92 PHE A N 1
ATOM 702 C CA . PHE A 1 90 ? 17.653 -13.666 27.093 1.00 67.03 92 PHE A CA 1
ATOM 703 C C . PHE A 1 90 ? 19.127 -13.725 27.473 1.00 75.41 92 PHE A C 1
ATOM 704 O O . PHE A 1 90 ? 19.787 -14.751 27.273 1.00 83.62 92 PHE A O 1
ATOM 712 N N . LYS A 1 91 ? 19.640 -12.627 28.020 1.00 76.48 93 LYS A N 1
ATOM 713 C CA . LYS A 1 91 ? 21.059 -12.542 28.331 1.00 73.65 93 LYS A CA 1
ATOM 714 C C . LYS A 1 91 ? 21.434 -13.562 29.396 1.00 76.20 93 LYS A C 1
ATOM 715 O O . LYS A 1 91 ? 20.713 -13.751 30.380 1.00 77.24 93 LYS A O 1
ATOM 721 N N . ASP A 1 92 ? 22.572 -14.228 29.185 1.00 79.56 94 ASP A N 1
ATOM 722 C CA . ASP A 1 92 ? 23.060 -15.272 30.086 1.00 71.39 94 ASP A CA 1
ATOM 723 C C . ASP A 1 92 ? 22.059 -16.418 30.217 1.00 67.35 94 ASP A C 1
ATOM 724 O O . ASP A 1 92 ? 22.041 -17.123 31.226 1.00 72.88 94 ASP A O 1
ATOM 729 N N . ASP A 1 93 ? 21.218 -16.611 29.205 1.00 67.75 95 ASP A N 1
ATOM 730 C CA . ASP A 1 93 ? 20.227 -17.684 29.222 1.00 72.51 95 ASP A CA 1
ATOM 731 C C . ASP A 1 93 ? 19.836 -18.019 27.783 1.00 68.16 95 ASP A C 1
ATOM 732 O O . ASP A 1 93 ? 20.556 -17.676 26.843 1.00 75.47 95 ASP A O 1
ATOM 737 N N . GLY A 1 94 ? 18.701 -18.692 27.613 1.00 71.81 96 GLY A N 1
ATOM 738 C CA . GLY A 1 94 ? 18.326 -19.230 26.325 1.00 71.21 96 GLY A CA 1
ATOM 739 C C . GLY A 1 94 ? 17.709 -18.191 25.404 1.00 74.48 96 GLY A C 1
ATOM 740 O O . GLY A 1 94 ? 17.760 -16.982 25.637 1.00 72.19 96 GLY A O 1
ATOM 741 N N . LYS A 1 95 ? 17.103 -18.697 24.331 1.00 73.70 97 LYS A N 1
ATOM 742 C CA . LYS A 1 95 ? 16.514 -17.868 23.292 1.00 71.78 97 LYS A CA 1
ATOM 743 C C . LYS A 1 95 ? 15.092 -18.318 22.984 1.00 74.31 97 LYS A C 1
ATOM 744 O O . LYS A 1 95 ? 14.763 -19.505 23.071 1.00 83.69 97 LYS A O 1
ATOM 750 N N . TYR A 1 96 ? 14.254 -17.355 22.608 1.00 66.40 98 TYR A N 1
ATOM 751 C CA . TYR A 1 96 ? 12.955 -17.633 22.012 1.00 59.08 98 TYR A CA 1
ATOM 752 C C . TYR A 1 96 ? 13.030 -17.378 20.513 1.00 70.20 98 TYR A C 1
ATOM 753 O O . TYR A 1 96 ? 13.629 -16.394 20.073 1.00 75.11 98 TYR A O 1
ATOM 762 N N . LYS A 1 97 ? 12.424 -18.268 19.733 1.00 67.01 99 LYS A N 1
ATOM 763 C CA . LYS A 1 97 ? 12.180 -18.037 18.316 1.00 58.21 99 LYS A CA 1
ATOM 764 C C . LYS A 1 97 ? 10.684 -18.149 18.068 1.00 57.95 99 LYS A C 1
ATOM 765 O O . LYS A 1 97 ? 10.073 -19.174 18.391 1.00 67.83 99 LYS A O 1
ATOM 771 N N . THR A 1 98 ? 10.094 -17.094 17.511 1.00 60.96 100 THR A N 1
ATOM 772 C CA . THR A 1 98 ? 8.651 -17.008 17.346 1.00 65.73 100 THR A CA 1
ATOM 773 C C . THR A 1 98 ? 8.296 -16.669 15.906 1.00 68.58 100 THR A C 1
ATOM 774 O O . THR A 1 98 ? 9.035 -15.965 15.213 1.00 69.30 100 THR A O 1
ATOM 778 N N . ARG A 1 99 ? 7.146 -17.183 15.469 1.00 59.43 101 ARG A N 1
ATOM 779 C CA . ARG A 1 99 ? 6.563 -16.858 14.174 1.00 60.46 101 ARG A CA 1
ATOM 780 C C . ARG A 1 99 ? 5.057 -16.735 14.348 1.00 64.31 101 ARG A C 1
ATOM 781 O O . ARG A 1 99 ? 4.413 -17.664 14.843 1.00 59.48 101 ARG A O 1
ATOM 789 N N . ALA A 1 100 ? 4.501 -15.595 13.946 1.00 61.34 102 ALA A N 1
ATOM 790 C CA . ALA A 1 100 ? 3.099 -15.293 14.191 1.00 68.86 102 ALA A CA 1
ATOM 791 C C . ALA A 1 100 ? 2.417 -14.835 12.911 1.00 64.24 102 ALA A C 1
ATOM 792 O O . ALA A 1 100 ? 3.035 -14.207 12.048 1.00 67.79 102 ALA A O 1
ATOM 794 N N . VAL A 1 101 ? 1.131 -15.156 12.805 1.00 62.20 103 VAL A N 1
ATOM 795 C CA . VAL A 1 101 ? 0.284 -14.718 11.702 1.00 70.46 103 VAL A CA 1
ATOM 796 C C . VAL A 1 101 ? -0.758 -13.779 12.294 1.00 70.34 103 VAL A C 1
ATOM 797 O O . VAL A 1 101 ? -1.715 -14.217 12.943 1.00 70.86 103 VAL A O 1
ATOM 801 N N . VAL A 1 102 ? -0.569 -12.482 12.084 1.00 69.22 104 VAL A N 1
ATOM 802 C CA . VAL A 1 102 ? -1.511 -11.465 12.529 1.00 65.40 104 VAL A CA 1
ATOM 803 C C . VAL A 1 102 ? -2.342 -11.050 11.327 1.00 66.76 104 VAL A C 1
ATOM 804 O O . VAL A 1 102 ? -1.793 -10.601 10.315 1.00 70.69 104 VAL A O 1
ATOM 808 N N . LYS A 1 103 ? -3.658 -11.208 11.429 1.00 70.05 105 LYS A N 1
ATOM 809 C CA . LYS A 1 103 ? -4.546 -10.870 10.327 1.00 65.98 105 LYS A CA 1
ATOM 810 C C . LYS A 1 103 ? -5.967 -10.797 10.868 1.00 71.51 105 LYS A C 1
ATOM 811 O O . LYS A 1 103 ? -6.228 -11.114 12.033 1.00 77.51 105 LYS A O 1
ATOM 817 N N . PHE A 1 104 ? -6.885 -10.369 10.007 1.00 71.25 106 PHE A N 1
ATOM 818 C CA . PHE A 1 104 ? -8.293 -10.309 10.362 1.00 71.44 106 PHE A CA 1
ATOM 819 C C . PHE A 1 104 ? -9.003 -11.602 9.984 1.00 80.32 106 PHE A C 1
ATOM 820 O O . PHE A 1 104 ? -8.673 -12.254 8.989 1.00 92.34 106 PHE A O 1
ATOM 828 N N . GLU A 1 105 ? -9.991 -11.964 10.798 1.00 78.80 107 GLU A N 1
ATOM 829 C CA . GLU A 1 105 ? -10.903 -13.068 10.497 1.00 66.13 107 GLU A CA 1
ATOM 830 C C . GLU A 1 105 ? -12.303 -12.572 10.835 1.00 72.58 107 GLU A C 1
ATOM 831 O O . GLU A 1 105 ? -12.684 -12.533 12.007 1.00 77.55 107 GLU A O 1
ATOM 837 N N . GLY A 1 106 ? -13.057 -12.184 9.816 1.00 74.41 108 GLY A N 1
ATOM 838 C CA . GLY A 1 106 ? -14.287 -11.458 10.078 1.00 68.66 108 GLY A CA 1
ATOM 839 C C . GLY A 1 106 ? -13.938 -10.092 10.634 1.00 70.68 108 GLY A C 1
ATOM 840 O O . GLY A 1 106 ? -13.071 -9.387 10.103 1.00 75.89 108 GLY A O 1
ATOM 841 N N . ASP A 1 107 ? -14.603 -9.705 11.720 1.00 80.91 109 ASP A N 1
ATOM 842 C CA . ASP A 1 107 ? -14.294 -8.449 12.391 1.00 80.63 109 ASP A CA 1
ATOM 843 C C . ASP A 1 107 ? -13.245 -8.602 13.484 1.00 73.05 109 ASP A C 1
ATOM 844 O O . ASP A 1 107 ? -12.948 -7.626 14.181 1.00 70.77 109 ASP A O 1
ATOM 849 N N . THR A 1 108 ? -12.684 -9.795 13.652 1.00 69.24 110 THR A N 1
ATOM 850 C CA . THR A 1 108 ? -11.769 -10.088 14.746 1.00 74.29 110 THR A CA 1
ATOM 851 C C . THR A 1 108 ? -10.329 -10.079 14.248 1.00 72.19 110 THR A C 1
ATOM 852 O O . THR A 1 108 ? -10.026 -10.651 13.196 1.00 75.38 110 THR A O 1
ATOM 856 N N . LEU A 1 109 ? -9.454 -9.409 14.993 1.00 67.99 111 LEU A N 1
ATOM 857 C CA . LEU A 1 109 ? -8.023 -9.408 14.718 1.00 67.59 111 LEU A CA 1
ATOM 858 C C . LEU A 1 109 ? -7.394 -10.586 15.455 1.00 63.46 111 LEU A C 1
ATOM 859 O O . LEU A 1 109 ? -7.501 -10.682 16.682 1.00 69.95 111 LEU A O 1
ATOM 864 N N . VAL A 1 110 ? -6.750 -11.483 14.710 1.00 62.38 112 VAL A N 1
ATOM 865 C CA . VAL A 1 110 ? -6.267 -12.754 15.240 1.00 63.46 112 VAL A CA 1
ATOM 866 C C . VAL A 1 110 ? -4.746 -12.785 15.173 1.00 56.43 112 VAL A C 1
ATOM 867 O O . VAL A 1 110 ? -4.149 -12.334 14.190 1.00 67.65 112 VAL A O 1
ATOM 871 N N . ASN A 1 111 ? -4.125 -13.333 16.220 1.00 56.97 113 ASN A N 1
ATOM 872 C CA . ASN A 1 111 ? -2.675 -13.484 16.308 1.00 52.99 113 ASN A CA 1
ATOM 873 C C . ASN A 1 111 ? -2.368 -14.909 16.750 1.00 62.72 113 ASN A C 1
ATOM 874 O O . ASN A 1 111 ? -2.541 -15.246 17.926 1.00 60.90 113 ASN A O 1
ATOM 879 N N . ARG A 1 112 ? -1.912 -15.742 15.818 1.00 64.05 114 ARG A N 1
ATOM 880 C CA . ARG A 1 112 ? -1.569 -17.133 16.097 1.00 57.32 114 ARG A CA 1
ATOM 881 C C . ARG A 1 112 ? -0.056 -17.290 16.024 1.00 61.28 114 ARG A C 1
ATOM 882 O O . ARG A 1 112 ? 0.554 -16.965 15.000 1.00 67.85 114 ARG A O 1
ATOM 890 N N . ILE A 1 113 ? 0.543 -17.794 17.103 1.00 58.73 115 ILE A N 1
ATOM 891 C CA . ILE A 1 113 ? 1.992 -17.832 17.253 1.00 61.30 115 ILE A CA 1
ATOM 892 C C . ILE A 1 113 ? 2.445 -19.257 17.535 1.00 68.44 115 ILE A C 1
ATOM 893 O O . ILE A 1 113 ? 1.750 -20.022 18.213 1.00 65.30 115 ILE A O 1
ATOM 898 N N . GLU A 1 114 ? 3.616 -19.609 17.010 1.00 65.76 116 GLU A N 1
ATOM 899 C CA . GLU A 1 114 ? 4.371 -20.778 17.433 1.00 68.21 116 GLU A CA 1
ATOM 900 C C . GLU A 1 114 ? 5.684 -20.310 18.049 1.00 70.16 116 GLU A C 1
ATOM 901 O O . GLU A 1 114 ? 6.366 -19.445 17.489 1.00 66.39 116 GLU A O 1
ATOM 907 N N . LEU A 1 115 ? 6.032 -20.871 19.208 1.00 64.66 117 LEU A N 1
ATOM 908 C CA . LEU A 1 115 ? 7.214 -20.453 19.953 1.00 57.49 117 LEU A CA 1
ATOM 909 C C . LEU A 1 115 ? 8.054 -21.672 20.306 1.00 72.90 117 LEU A C 1
ATOM 910 O O . LEU A 1 115 ? 7.517 -22.698 20.737 1.00 68.93 117 LEU A O 1
ATOM 915 N N . LYS A 1 116 ? 9.369 -21.548 20.135 1.00 72.24 118 LYS A N 1
ATOM 916 C CA . LYS A 1 116 ? 10.319 -22.596 20.483 1.00 73.12 118 LYS A CA 1
ATOM 917 C C . LYS A 1 116 ? 11.483 -21.975 21.242 1.00 67.34 118 LYS A C 1
ATOM 918 O O . LYS A 1 116 ? 12.125 -21.043 20.747 1.00 66.34 118 LYS A O 1
ATOM 924 N N . GLY A 1 117 ? 11.744 -22.484 22.438 1.00 63.53 119 GLY A N 1
ATOM 925 C CA . GLY A 1 117 ? 12.811 -21.971 23.288 1.00 70.88 119 GLY A CA 1
ATOM 926 C C . GLY A 1 117 ? 13.880 -23.022 23.513 1.00 83.06 119 GLY A C 1
ATOM 927 O O . GLY A 1 117 ? 13.568 -24.184 23.783 1.00 80.73 119 GLY A O 1
ATOM 928 N N . THR A 1 118 ? 15.142 -22.607 23.403 1.00 77.05 120 THR A N 1
ATOM 929 C CA . THR A 1 118 ? 16.264 -23.533 23.481 1.00 75.67 120 THR A CA 1
ATOM 930 C C . THR A 1 118 ? 17.355 -22.971 24.382 1.00 76.14 120 THR A C 1
ATOM 931 O O . THR A 1 118 ? 17.431 -21.765 24.631 1.00 78.71 120 THR A O 1
ATOM 935 N N . ASP A 1 119 ? 18.206 -23.880 24.867 1.00 80.04 121 ASP A N 1
ATOM 936 C CA . ASP A 1 119 ? 19.439 -23.540 25.584 1.00 73.18 121 ASP A CA 1
ATOM 937 C C . ASP A 1 119 ? 19.172 -22.757 26.865 1.00 73.28 121 ASP A C 1
ATOM 938 O O . ASP A 1 119 ? 19.988 -21.928 27.276 1.00 79.63 121 ASP A O 1
ATOM 943 N N . PHE A 1 120 ? 18.037 -23.012 27.507 1.00 71.33 122 PHE A N 1
ATOM 944 C CA . PHE A 1 120 ? 17.710 -22.326 28.747 1.00 72.74 122 PHE A CA 1
ATOM 945 C C . PHE A 1 120 ? 18.284 -23.075 29.941 1.00 77.54 122 PHE A C 1
ATOM 946 O O . PHE A 1 120 ? 18.258 -24.307 29.994 1.00 77.70 122 PHE A O 1
ATOM 954 N N . LYS A 1 121 ? 18.805 -22.320 30.902 1.00 74.42 123 LYS A N 1
ATOM 955 C CA . LYS A 1 121 ? 19.341 -22.907 32.122 1.00 72.41 123 LYS A CA 1
ATOM 956 C C . LYS A 1 121 ? 18.193 -23.263 33.060 1.00 72.51 123 LYS A C 1
ATOM 957 O O . LYS A 1 121 ? 17.310 -22.438 33.315 1.00 85.13 123 LYS A O 1
ATOM 963 N N . GLU A 1 122 ? 18.200 -24.503 33.563 1.00 91.05 124 GLU A N 1
ATOM 964 C CA . GLU A 1 122 ? 17.035 -25.017 34.277 1.00 91.05 124 GLU A CA 1
ATOM 965 C C . GLU A 1 122 ? 16.762 -24.247 35.564 1.00 90.74 124 GLU A C 1
ATOM 966 O O . GLU A 1 122 ? 15.610 -24.185 36.011 1.00 89.20 124 GLU A O 1
ATOM 972 N N . ASP A 1 123 ? 17.789 -23.648 36.165 1.00 81.19 125 ASP A N 1
ATOM 973 C CA . ASP A 1 123 ? 17.559 -22.797 37.325 1.00 96.54 125 ASP A CA 1
ATOM 974 C C . ASP A 1 123 ? 18.027 -21.377 37.046 1.00 92.54 125 ASP A C 1
ATOM 975 O O . ASP A 1 123 ? 18.721 -20.769 37.867 1.00 94.27 125 ASP A O 1
ATOM 980 N N . GLY A 1 124 ? 17.656 -20.848 35.880 1.00 89.83 126 GLY A N 1
ATOM 981 C CA . GLY A 1 124 ? 17.849 -19.452 35.567 1.00 86.80 126 GLY A CA 1
ATOM 982 C C . GLY A 1 124 ? 16.620 -18.633 35.918 1.00 84.90 126 GLY A C 1
ATOM 983 O O . GLY A 1 124 ? 15.678 -19.105 36.557 1.00 85.82 126 GLY A O 1
ATOM 984 N N . ASN A 1 125 ? 16.636 -17.375 35.478 1.00 75.11 127 ASN A N 1
ATOM 985 C CA . ASN A 1 125 ? 15.528 -16.476 35.785 1.00 69.63 127 ASN A CA 1
ATOM 986 C C . ASN A 1 125 ? 14.222 -16.947 35.158 1.00 67.44 127 ASN A C 1
ATOM 987 O O . ASN A 1 125 ? 13.142 -16.652 35.683 1.00 73.86 127 ASN A O 1
ATOM 992 N N . ILE A 1 126 ? 14.296 -17.681 34.050 1.00 63.01 128 ILE A N 1
ATOM 993 C CA . ILE A 1 126 ? 13.103 -18.067 33.306 1.00 69.29 128 ILE A CA 1
ATOM 994 C C . ILE A 1 126 ? 12.589 -19.410 33.810 1.00 78.53 128 ILE A C 1
ATOM 995 O O . ILE A 1 126 ? 11.488 -19.494 34.364 1.00 72.86 128 ILE A O 1
ATOM 1000 N N . LEU A 1 127 ? 13.379 -20.471 33.626 1.00 81.94 129 LEU A N 1
ATOM 1001 C CA . LEU A 1 127 ? 12.935 -21.794 34.054 1.00 81.80 129 LEU A CA 1
ATOM 1002 C C . LEU A 1 127 ? 12.848 -21.897 35.571 1.00 85.67 129 LEU A C 1
ATOM 1003 O O . LEU A 1 127 ? 12.075 -22.711 36.092 1.00 85.29 129 LEU A O 1
ATOM 1008 N N . GLY A 1 128 ? 13.621 -21.085 36.291 1.00 78.37 130 GLY A N 1
ATOM 1009 C CA . GLY A 1 128 ? 13.539 -21.054 37.737 1.00 83.32 130 GLY A CA 1
ATOM 1010 C C . GLY A 1 128 ? 12.453 -20.168 38.308 1.00 91.21 130 GLY A C 1
ATOM 1011 O O . GLY A 1 128 ? 12.278 -20.144 39.529 1.00 104.28 130 GLY A O 1
ATOM 1012 N N . HIS A 1 129 ? 11.724 -19.437 37.459 1.00 79.73 131 HIS A N 1
ATOM 1013 C CA . HIS A 1 129 ? 10.619 -18.574 37.879 1.00 74.66 131 HIS A CA 1
ATOM 1014 C C . HIS A 1 129 ? 11.079 -17.541 38.911 1.00 81.20 131 HIS A C 1
ATOM 1015 O O . HIS A 1 129 ? 10.588 -17.482 40.040 1.00 80.99 131 HIS A O 1
ATOM 1022 N N . LYS A 1 130 ? 12.033 -16.709 38.493 1.00 72.74 132 LYS A N 1
ATOM 1023 C CA . LYS A 1 130 ? 12.603 -15.680 39.353 1.00 72.79 132 LYS A CA 1
ATOM 1024 C C . LYS A 1 130 ? 12.283 -14.271 38.871 1.00 78.42 132 LYS A C 1
ATOM 1025 O O . LYS A 1 130 ? 12.839 -13.304 39.402 1.00 76.07 132 LYS A O 1
ATOM 1031 N N . LEU A 1 131 ? 11.403 -14.131 37.885 1.00 67.43 133 LEU A N 1
ATOM 1032 C CA . LEU A 1 131 ? 11.044 -12.831 37.338 1.00 64.43 133 LEU A CA 1
ATOM 1033 C C . LEU A 1 131 ? 9.797 -12.307 38.037 1.00 65.30 133 LEU A C 1
ATOM 1034 O O . LEU A 1 131 ? 8.823 -13.045 38.216 1.00 78.55 133 LEU A O 1
ATOM 1039 N N . GLU A 1 132 ? 9.834 -11.037 38.428 1.00 66.76 134 GLU A N 1
ATOM 1040 C CA . GLU A 1 132 ? 8.682 -10.405 39.054 1.00 63.71 134 GLU A CA 1
ATOM 1041 C C . GLU A 1 132 ? 7.533 -10.273 38.059 1.00 67.22 134 GLU A C 1
ATOM 1042 O O . GLU A 1 132 ? 7.738 -10.113 36.852 1.00 67.54 134 GLU A O 1
ATOM 1048 N N . TYR A 1 133 ? 6.309 -10.333 38.587 1.00 58.96 135 TYR A N 1
ATOM 1049 C CA . TYR A 1 133 ? 5.096 -10.247 37.775 1.00 60.90 135 TYR A CA 1
ATOM 1050 C C . TYR A 1 133 ? 4.777 -8.773 37.526 1.00 54.58 135 TYR A C 1
ATOM 1051 O O . TYR A 1 133 ? 3.847 -8.190 38.087 1.00 62.20 135 TYR A O 1
ATOM 1060 N N . ASN A 1 134 ? 5.587 -8.164 36.666 1.00 60.60 136 ASN A N 1
ATOM 1061 C CA . ASN A 1 134 ? 5.418 -6.764 36.297 1.00 62.21 136 ASN A CA 1
ATOM 1062 C C . ASN A 1 134 ? 6.075 -6.551 34.938 1.00 65.90 136 ASN A C 1
ATOM 1063 O O . ASN A 1 134 ? 6.696 -7.460 34.379 1.00 66.25 136 ASN A O 1
ATOM 1068 N N . PHE A 1 135 ? 5.934 -5.340 34.405 1.00 59.96 137 PHE A N 1
ATOM 1069 C CA . PHE A 1 135 ? 6.469 -5.024 33.090 1.00 60.38 137 PHE A CA 1
ATOM 1070 C C . PHE A 1 135 ? 6.909 -3.567 33.059 1.00 64.12 137 PHE A C 1
ATOM 1071 O O . PHE A 1 135 ? 6.402 -2.733 33.815 1.00 61.78 137 PHE A O 1
ATOM 1079 N N . ASN A 1 136 ? 7.853 -3.270 32.171 1.00 61.06 138 ASN A N 1
ATOM 1080 C CA . ASN A 1 136 ? 8.422 -1.937 32.026 1.00 63.37 138 ASN A CA 1
ATOM 1081 C C . ASN A 1 136 ? 7.996 -1.307 30.707 1.00 63.00 138 ASN A C 1
ATOM 1082 O O . ASN A 1 136 ? 7.331 -1.927 29.874 1.00 56.54 138 ASN A O 1
ATOM 1087 N N . SER A 1 137 ? 8.406 -0.053 30.527 1.00 68.75 139 SER A N 1
ATOM 1088 C CA . SER A 1 137 ? 8.170 0.665 29.285 1.00 56.25 139 SER A CA 1
ATOM 1089 C C . SER A 1 137 ? 9.395 0.573 28.389 1.00 59.53 139 SER A C 1
ATOM 1090 O O . SER A 1 137 ? 10.533 0.637 28.862 1.00 69.11 139 SER A O 1
ATOM 1093 N N . HIS A 1 138 ? 9.158 0.421 27.089 1.00 57.09 140 HIS A N 1
ATOM 1094 C CA . HIS A 1 138 ? 10.245 0.283 26.132 1.00 66.71 140 HIS A CA 1
ATOM 1095 C C . HIS A 1 138 ? 9.897 1.028 24.851 1.00 61.44 140 HIS A C 1
ATOM 1096 O O . HIS A 1 138 ? 8.734 1.338 24.580 1.00 63.58 140 HIS A O 1
ATOM 1103 N N . ASN A 1 139 ? 10.930 1.306 24.058 1.00 62.66 141 ASN A N 1
ATOM 1104 C CA . ASN A 1 139 ? 10.786 1.916 22.742 1.00 61.05 141 ASN A CA 1
ATOM 1105 C C . ASN A 1 139 ? 11.105 0.869 21.685 1.00 60.11 141 ASN A C 1
ATOM 1106 O O . ASN A 1 139 ? 12.219 0.334 21.654 1.00 63.42 141 ASN A O 1
ATOM 1111 N N . VAL A 1 140 ? 10.130 0.577 20.828 1.00 57.78 142 VAL A N 1
ATOM 1112 C CA . VAL A 1 140 ? 10.295 -0.397 19.754 1.00 64.77 142 VAL A CA 1
ATOM 1113 C C . VAL A 1 140 ? 10.800 0.366 18.533 1.00 63.91 142 VAL A C 1
ATOM 1114 O O . VAL A 1 140 ? 10.022 0.982 17.805 1.00 68.40 142 VAL A O 1
ATOM 1118 N N . TYR A 1 141 ? 12.110 0.321 18.307 1.00 65.20 143 TYR A N 1
ATOM 1119 C CA . TYR A 1 141 ? 12.733 1.103 17.243 1.00 69.53 143 TYR A CA 1
ATOM 1120 C C . TYR A 1 141 ? 12.496 0.418 15.902 1.00 63.72 143 TYR A C 1
ATOM 1121 O O . TYR A 1 141 ? 13.077 -0.633 15.615 1.00 67.29 143 TYR A O 1
ATOM 1130 N N . ILE A 1 142 ? 11.648 1.030 15.078 1.00 60.31 144 ILE A N 1
ATOM 1131 C CA . ILE A 1 142 ? 11.210 0.473 13.804 1.00 73.05 144 ILE A CA 1
ATOM 1132 C C . ILE A 1 142 ? 12.018 1.099 12.676 1.00 71.80 144 ILE A C 1
ATOM 1133 O O . ILE A 1 142 ? 12.273 2.311 12.673 1.00 74.25 144 ILE A O 1
ATOM 1138 N N . THR A 1 143 ? 12.422 0.273 11.713 1.00 66.53 145 THR A N 1
ATOM 1139 C CA . THR A 1 143 ? 13.083 0.748 10.507 1.00 74.69 145 THR A CA 1
ATOM 1140 C C . THR A 1 143 ? 12.553 -0.038 9.317 1.00 64.84 145 THR A C 1
ATOM 1141 O O . THR A 1 143 ? 12.118 -1.184 9.461 1.00 65.97 145 THR A O 1
ATOM 1145 N N . ALA A 1 144 ? 12.588 0.588 8.141 1.00 83.64 146 ALA A N 1
ATOM 1146 C CA . ALA A 1 144 ? 12.030 -0.037 6.951 1.00 80.21 146 ALA A CA 1
ATOM 1147 C C . ALA A 1 144 ? 12.967 -1.111 6.407 1.00 80.47 146 ALA A C 1
ATOM 1148 O O . ALA A 1 144 ? 14.183 -1.068 6.605 1.00 80.06 146 ALA A O 1
ATOM 1150 N N . ASP A 1 145 ? 12.376 -2.093 5.716 1.00 82.93 147 ASP A N 1
ATOM 1151 C CA . ASP A 1 145 ? 13.108 -3.177 5.053 1.00 91.58 147 ASP A CA 1
ATOM 1152 C C . ASP A 1 145 ? 12.534 -3.288 3.644 1.00 96.92 147 ASP A C 1
ATOM 1153 O O . ASP A 1 145 ? 11.712 -4.165 3.368 1.00 89.91 147 ASP A O 1
ATOM 1158 N N . LYS A 1 146 ? 12.969 -2.383 2.762 1.00 103.63 148 LYS A N 1
ATOM 1159 C CA . LYS A 1 146 ? 12.457 -2.362 1.395 1.00 100.29 148 LYS A CA 1
ATOM 1160 C C . LYS A 1 146 ? 12.704 -3.687 0.688 1.00 93.79 148 LYS A C 1
ATOM 1161 O O . LYS A 1 146 ? 11.891 -4.128 -0.130 1.00 89.18 148 LYS A O 1
ATOM 1167 N N . GLN A 1 147 ? 13.823 -4.340 1.006 1.00 103.07 149 GLN A N 1
ATOM 1168 C CA . GLN A 1 147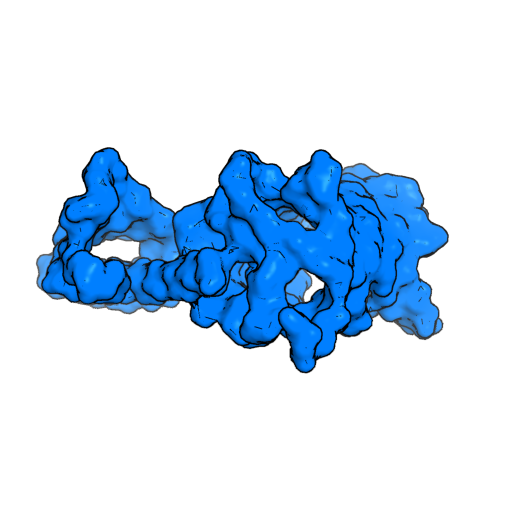 ? 14.221 -5.557 0.306 1.00 100.19 149 GLN A CA 1
ATOM 1169 C C . GLN A 1 147 ? 13.168 -6.651 0.431 1.00 94.99 149 GLN A C 1
ATOM 1170 O O . GLN A 1 147 ? 12.887 -7.362 -0.542 1.00 102.39 149 GLN A O 1
ATOM 1176 N N . LYS A 1 148 ? 12.565 -6.793 1.613 1.00 99.30 150 LYS A N 1
ATOM 1177 C CA . LYS A 1 148 ? 11.511 -7.776 1.837 1.00 96.76 150 LYS A CA 1
ATOM 1178 C C . LYS A 1 148 ? 10.127 -7.148 1.966 1.00 92.44 150 LYS A C 1
ATOM 1179 O O . LYS A 1 148 ? 9.195 -7.812 2.438 1.00 97.09 150 LYS A O 1
ATOM 1185 N N . ASN A 1 149 ? 9.972 -5.889 1.551 1.00 88.69 151 ASN A N 1
ATOM 1186 C CA . ASN A 1 149 ? 8.672 -5.215 1.501 1.00 88.88 151 ASN A CA 1
ATOM 1187 C C . ASN A 1 149 ? 8.005 -5.181 2.876 1.00 94.56 151 ASN A C 1
ATOM 1188 O O . ASN A 1 149 ? 6.788 -5.329 3.003 1.00 83.42 151 ASN A O 1
ATOM 1193 N N . GLY A 1 150 ? 8.808 -4.982 3.910 1.00 91.93 152 GLY A N 1
ATOM 1194 C CA . GLY A 1 150 ? 8.329 -4.988 5.282 1.00 83.76 152 GLY A CA 1
ATOM 1195 C C . GLY A 1 150 ? 9.170 -4.105 6.171 1.00 77.34 152 GLY A C 1
ATOM 1196 O O . GLY A 1 150 ? 9.698 -3.080 5.729 1.00 74.61 152 GLY A O 1
ATOM 1197 N N . ILE A 1 151 ? 9.290 -4.501 7.440 1.00 74.27 153 ILE A N 1
ATOM 1198 C CA . ILE A 1 151 ? 10.037 -3.733 8.427 1.00 75.82 153 ILE A CA 1
ATOM 1199 C C . ILE A 1 151 ? 10.820 -4.673 9.331 1.00 76.07 153 ILE A C 1
ATOM 1200 O O . ILE A 1 151 ? 10.477 -5.847 9.490 1.00 82.92 153 ILE A O 1
ATOM 1205 N N . LYS A 1 152 ? 11.874 -4.137 9.934 1.00 71.26 154 LYS A N 1
ATOM 1206 C CA . LYS A 1 152 ? 12.575 -4.767 11.041 1.00 69.77 154 LYS A CA 1
ATOM 1207 C C . LYS A 1 152 ? 12.416 -3.903 12.288 1.00 75.59 154 LYS A C 1
ATOM 1208 O O . LYS A 1 152 ? 12.191 -2.692 12.205 1.00 79.46 154 LYS A O 1
ATOM 1214 N N . ALA A 1 153 ? 12.518 -4.536 13.454 1.00 76.16 155 ALA A N 1
ATOM 1215 C CA . ALA A 1 153 ? 12.379 -3.819 14.713 1.00 66.95 155 ALA A CA 1
ATOM 1216 C C . ALA A 1 153 ? 13.397 -4.346 15.712 1.00 65.11 155 ALA A C 1
ATOM 1217 O O . ALA A 1 153 ? 13.753 -5.526 15.700 1.00 67.43 155 ALA A O 1
ATOM 1219 N N . ASN A 1 154 ? 13.863 -3.455 16.582 1.00 63.38 156 ASN A N 1
ATOM 1220 C CA . ASN A 1 154 ? 14.906 -3.786 17.543 1.00 67.19 156 ASN A CA 1
ATOM 1221 C C . ASN A 1 154 ? 14.646 -3.054 18.849 1.00 64.06 156 ASN A C 1
ATOM 1222 O O . ASN A 1 154 ? 14.426 -1.839 18.848 1.00 63.68 156 ASN A O 1
ATOM 1227 N N . PHE A 1 155 ? 14.671 -3.797 19.953 1.00 58.99 157 PHE A N 1
ATOM 1228 C CA . PHE A 1 155 ? 14.543 -3.224 21.286 1.00 54.10 157 PHE A CA 1
ATOM 1229 C C . PHE A 1 155 ? 14.999 -4.270 22.293 1.00 65.28 157 PHE A C 1
ATOM 1230 O O . PHE A 1 155 ? 15.211 -5.437 21.953 1.00 63.25 157 PHE A O 1
ATOM 1238 N N . THR A 1 156 ? 15.163 -3.834 23.540 1.00 63.31 158 THR A N 1
ATOM 1239 C CA . THR A 1 156 ? 15.652 -4.691 24.616 1.00 62.16 158 THR A CA 1
ATOM 1240 C C . THR A 1 156 ? 14.692 -4.591 25.794 1.00 64.58 158 THR A C 1
ATOM 1241 O O . THR A 1 156 ? 14.600 -3.541 26.437 1.00 71.57 158 THR A O 1
ATOM 1245 N N . VAL A 1 157 ? 13.986 -5.680 26.074 1.00 72.19 159 VAL A N 1
ATOM 1246 C CA . VAL A 1 157 ? 13.019 -5.707 27.165 1.00 68.64 159 VAL A CA 1
ATOM 1247 C C . VAL A 1 157 ? 13.749 -5.933 28.481 1.00 64.69 159 VAL A C 1
ATOM 1248 O O . VAL A 1 157 ? 14.659 -6.765 28.571 1.00 67.32 159 VAL A O 1
ATOM 1252 N N . ARG A 1 158 ? 13.358 -5.180 29.507 1.00 68.97 160 ARG A N 1
ATOM 1253 C CA . ARG A 1 158 ? 13.917 -5.309 30.847 1.00 66.03 160 ARG A CA 1
ATOM 1254 C C . ARG A 1 158 ? 12.919 -6.039 31.736 1.00 60.95 160 ARG A C 1
ATOM 1255 O O . ARG A 1 158 ? 11.783 -5.581 31.903 1.00 60.35 160 ARG A O 1
ATOM 1263 N N . HIS A 1 159 ? 13.344 -7.166 32.303 1.00 64.70 161 HIS A N 1
ATOM 1264 C CA . HIS A 1 159 ? 12.546 -7.932 33.253 1.00 65.84 161 HIS A CA 1
ATOM 1265 C C . HIS A 1 159 ? 13.135 -7.757 34.645 1.00 67.54 161 HIS A C 1
ATOM 1266 O O . HIS A 1 159 ? 14.280 -8.150 34.890 1.00 63.77 161 HIS A O 1
ATOM 1273 N N . ASN A 1 160 ? 12.354 -7.175 35.549 1.00 75.08 162 ASN A N 1
ATOM 1274 C CA . ASN A 1 160 ? 12.787 -7.023 36.931 1.00 69.27 162 ASN A CA 1
ATOM 1275 C C . ASN A 1 160 ? 12.733 -8.368 37.641 1.00 71.08 162 ASN A C 1
ATOM 1276 O O . ASN A 1 160 ? 11.700 -9.045 37.630 1.00 65.56 162 ASN A O 1
ATOM 1281 N N . VAL A 1 161 ? 13.843 -8.756 38.261 1.00 62.05 163 VAL A N 1
ATOM 1282 C CA . VAL A 1 161 ? 13.911 -10.007 38.998 1.00 72.06 163 VAL A CA 1
ATOM 1283 C C . VAL A 1 161 ? 13.899 -9.695 40.490 1.00 75.91 163 VAL A C 1
ATOM 1284 O O . VAL A 1 161 ? 14.185 -8.575 40.927 1.00 70.88 163 VAL A O 1
ATOM 1288 N N . GLU A 1 162 ? 13.564 -10.716 41.282 1.00 80.02 164 GLU A N 1
ATOM 1289 C CA . GLU A 1 162 ? 13.237 -10.493 42.686 1.00 87.73 164 GLU A CA 1
ATOM 1290 C C . GLU A 1 162 ? 14.461 -10.129 43.520 1.00 86.73 164 GLU A C 1
ATOM 1291 O O . GLU A 1 162 ? 14.324 -9.451 44.545 1.00 94.31 164 GLU A O 1
ATOM 1297 N N . ASP A 1 163 ? 15.661 -10.545 43.112 1.00 97.68 165 ASP A N 1
ATOM 1298 C CA . ASP A 1 163 ? 16.836 -10.223 43.916 1.00 92.00 165 ASP A CA 1
ATOM 1299 C C . ASP A 1 163 ? 17.353 -8.810 43.675 1.00 83.80 165 ASP A C 1
ATOM 1300 O O . ASP A 1 163 ? 18.416 -8.462 44.195 1.00 94.48 165 ASP A O 1
ATOM 1305 N N . GLY A 1 164 ? 16.641 -8.003 42.889 1.00 81.30 166 GLY A N 1
ATOM 1306 C CA . GLY A 1 164 ? 17.029 -6.635 42.623 1.00 79.72 166 GLY A CA 1
ATOM 1307 C C . GLY A 1 164 ? 17.671 -6.399 41.271 1.00 77.90 166 GLY A C 1
ATOM 1308 O O . GLY A 1 164 ? 17.719 -5.246 40.821 1.00 73.69 166 GLY A O 1
ATOM 1309 N N . SER A 1 165 ? 18.174 -7.443 40.616 1.00 82.91 167 SER A N 1
ATOM 1310 C CA . SER A 1 165 ? 18.838 -7.269 39.335 1.00 77.72 167 SER A CA 1
ATOM 1311 C C . SER A 1 165 ? 17.810 -7.194 38.208 1.00 80.94 167 SER A C 1
ATOM 1312 O O . SER A 1 165 ? 16.595 -7.207 38.428 1.00 75.86 167 SER A O 1
ATOM 1315 N N . VAL A 1 166 ? 18.316 -7.123 36.978 1.00 72.22 168 VAL A N 1
ATOM 1316 C CA . VAL A 1 166 ? 17.496 -6.942 35.787 1.00 71.77 168 VAL A CA 1
ATOM 1317 C C . VAL A 1 166 ? 17.908 -7.982 34.755 1.00 71.65 168 VAL A C 1
ATOM 1318 O O . VAL A 1 166 ? 19.087 -8.067 34.391 1.00 76.69 168 VAL A O 1
ATOM 1322 N N . GLN A 1 167 ? 16.939 -8.757 34.274 1.00 73.62 169 GLN A N 1
ATOM 1323 C CA . GLN A 1 167 ? 17.162 -9.727 33.211 1.00 72.12 169 GLN A CA 1
ATOM 1324 C C . GLN A 1 167 ? 16.831 -9.077 31.873 1.00 71.24 169 GLN A C 1
ATOM 1325 O O . GLN A 1 167 ? 15.686 -8.678 31.638 1.00 65.28 169 GLN A O 1
ATOM 1331 N N . LEU A 1 168 ? 17.830 -8.968 31.004 1.00 67.66 170 LEU A N 1
ATOM 1332 C CA . LEU A 1 168 ? 17.655 -8.337 29.705 1.00 67.39 170 LEU A CA 1
ATOM 1333 C C . LEU A 1 168 ? 17.214 -9.357 28.662 1.00 65.55 170 LEU A C 1
ATOM 1334 O O . LEU A 1 168 ? 17.571 -10.536 28.726 1.00 71.05 170 LEU A O 1
ATOM 1339 N N . ALA A 1 169 ? 16.432 -8.886 27.691 1.00 63.07 171 ALA A N 1
ATOM 1340 C CA . ALA A 1 169 ? 15.909 -9.733 26.618 1.00 64.53 171 ALA A CA 1
ATOM 1341 C C . ALA A 1 169 ? 15.978 -8.944 25.313 1.00 61.71 171 ALA A C 1
ATOM 1342 O O . ALA A 1 169 ? 15.114 -8.106 25.040 1.00 70.01 171 ALA A O 1
ATOM 1344 N N . ASP A 1 170 ? 17.003 -9.220 24.509 1.00 68.74 172 ASP A N 1
ATOM 1345 C CA . ASP A 1 170 ? 17.162 -8.533 23.235 1.00 68.22 172 ASP A CA 1
ATOM 1346 C C . ASP A 1 170 ? 16.161 -9.075 22.222 1.00 62.19 172 ASP A C 1
ATOM 1347 O O . ASP A 1 170 ? 16.087 -10.286 21.990 1.00 70.88 172 ASP A O 1
ATOM 1352 N N . HIS A 1 171 ? 15.397 -8.176 21.611 1.00 59.48 173 HIS A N 1
ATOM 1353 C CA . HIS A 1 171 ? 14.384 -8.531 20.625 1.00 62.81 173 HIS A CA 1
ATOM 1354 C C . HIS A 1 171 ? 14.868 -8.164 19.229 1.00 62.98 173 HIS A C 1
ATOM 1355 O O . HIS A 1 171 ? 15.266 -7.020 18.984 1.00 73.38 173 HIS A O 1
ATOM 1362 N N . TYR A 1 172 ? 14.832 -9.138 18.322 1.00 60.47 174 TYR A N 1
ATOM 1363 C CA . TYR A 1 172 ? 15.116 -8.934 16.903 1.00 61.48 174 TYR A CA 1
ATOM 1364 C C . TYR A 1 172 ? 13.863 -9.315 16.124 1.00 65.63 174 TYR A C 1
ATOM 1365 O O . TYR A 1 172 ? 13.483 -10.489 16.094 1.00 69.52 174 TYR A O 1
ATOM 1374 N N . GLN A 1 173 ? 13.220 -8.327 15.506 1.00 66.71 175 GLN A N 1
ATOM 1375 C CA . GLN A 1 173 ? 11.886 -8.489 14.948 1.00 64.17 175 GLN A CA 1
ATOM 1376 C C . GLN A 1 173 ? 11.893 -8.272 13.440 1.00 72.86 175 GLN A C 1
ATOM 1377 O O . GLN A 1 173 ? 12.652 -7.452 12.913 1.00 71.73 175 GLN A O 1
ATOM 1383 N N . GLN A 1 174 ? 11.032 -9.020 12.750 1.00 68.21 176 GLN A N 1
ATOM 1384 C CA . GLN A 1 174 ? 10.849 -8.907 11.309 1.00 62.99 176 GLN A CA 1
ATOM 1385 C C . GLN A 1 174 ? 9.369 -9.066 10.998 1.00 71.67 176 GLN A C 1
ATOM 1386 O O . GLN A 1 174 ? 8.728 -9.998 11.493 1.00 72.14 176 GLN A O 1
ATOM 1392 N N . ASN A 1 175 ? 8.828 -8.159 10.187 1.00 65.82 177 ASN A N 1
ATOM 1393 C CA . ASN A 1 175 ? 7.419 -8.183 9.813 1.00 74.71 177 ASN A CA 1
ATOM 1394 C C . ASN A 1 175 ? 7.310 -8.165 8.297 1.00 78.51 177 ASN A C 1
ATOM 1395 O O . ASN A 1 175 ? 7.856 -7.270 7.643 1.00 74.18 177 ASN A O 1
ATOM 1400 N N . THR A 1 176 ? 6.601 -9.150 7.744 1.00 71.99 178 THR A N 1
ATOM 1401 C CA . THR A 1 176 ? 6.455 -9.314 6.305 1.00 71.34 178 THR A CA 1
ATOM 1402 C C . THR A 1 176 ? 4.977 -9.474 5.969 1.00 73.47 178 THR A C 1
ATOM 1403 O O . THR A 1 176 ? 4.285 -10.290 6.601 1.00 77.24 178 THR A O 1
ATOM 1407 N N . PRO A 1 177 ? 4.459 -8.736 4.991 1.00 76.39 179 PRO A N 1
ATOM 1408 C CA . PRO A 1 177 ? 3.033 -8.834 4.669 1.00 76.48 179 PRO A CA 1
ATOM 1409 C C . PRO A 1 177 ? 2.684 -10.139 3.967 1.00 77.91 179 PRO A C 1
ATOM 1410 O O . PRO A 1 177 ? 3.526 -10.806 3.357 1.00 76.74 179 PRO A O 1
ATOM 1414 N N . ILE A 1 178 ? 1.410 -10.504 4.077 1.00 71.49 180 ILE A N 1
ATOM 1415 C CA . ILE A 1 178 ? 0.889 -11.708 3.448 1.00 77.19 180 ILE A CA 1
ATOM 1416 C C . ILE A 1 178 ? 0.316 -11.429 2.067 1.00 81.25 180 ILE A C 1
ATOM 1417 O O . ILE A 1 178 ? 0.469 -12.254 1.162 1.00 82.76 180 ILE A O 1
ATOM 1422 N N . GLY A 1 179 ? -0.317 -10.266 1.895 1.00 89.38 181 GLY A N 1
ATOM 1423 C CA . GLY A 1 179 ? -0.842 -9.916 0.597 1.00 73.51 181 GLY A CA 1
ATOM 1424 C C . GLY A 1 179 ? 0.208 -9.322 -0.324 1.00 92.89 181 GLY A C 1
ATOM 1425 O O . GLY A 1 179 ? 1.319 -8.991 0.085 1.00 91.11 181 GLY A O 1
ATOM 1426 N N . ASP A 1 180 ? -0.155 -9.200 -1.603 1.00 106.64 182 ASP A N 1
ATOM 1427 C CA . ASP A 1 180 ? 0.755 -8.667 -2.606 1.00 96.14 182 ASP A CA 1
ATOM 1428 C C . ASP A 1 180 ? 0.509 -7.199 -2.918 1.00 94.37 182 ASP A C 1
ATOM 1429 O O . ASP A 1 180 ? 1.305 -6.603 -3.647 1.00 100.62 182 ASP A O 1
ATOM 1434 N N . GLY 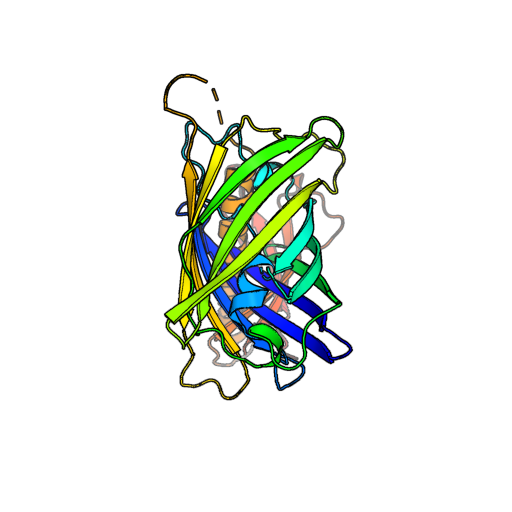A 1 181 ? -0.565 -6.608 -2.392 1.00 95.02 183 GLY A N 1
ATOM 1435 C CA . GLY A 1 181 ? -0.862 -5.213 -2.617 1.00 94.10 183 GLY A CA 1
ATOM 1436 C C . GLY A 1 181 ? 0.140 -4.304 -1.937 1.00 107.13 183 GLY A C 1
ATOM 1437 O O . 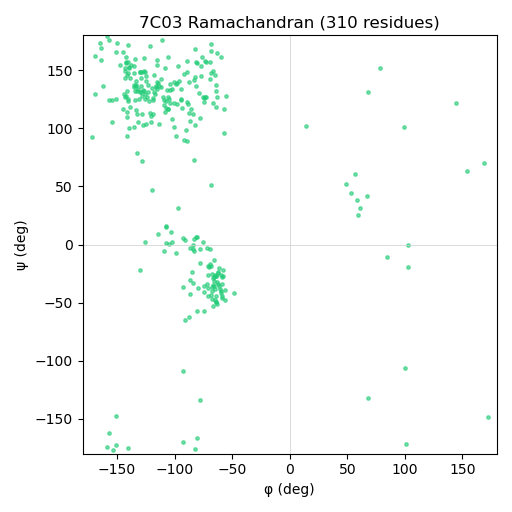GLY A 1 181 ? 1.003 -4.750 -1.173 1.00 106.99 183 GLY A O 1
ATOM 1438 N N . PRO A 1 182 ? 0.046 -3.006 -2.209 1.00 105.68 184 PRO A N 1
ATOM 1439 C CA . PRO A 1 182 ? 1.011 -2.063 -1.639 1.00 95.99 184 PRO A CA 1
ATOM 1440 C C . PRO A 1 182 ? 0.848 -1.928 -0.133 1.00 101.28 184 PRO A C 1
ATOM 1441 O O . PRO A 1 182 ? -0.251 -2.034 0.414 1.00 95.43 184 PRO A O 1
ATOM 1445 N N . VAL A 1 183 ? 1.972 -1.691 0.538 1.00 98.86 185 VAL A N 1
ATOM 1446 C CA . VAL A 1 183 ? 1.991 -1.431 1.971 1.00 81.85 185 VAL A CA 1
ATOM 1447 C C . VAL A 1 183 ? 2.918 -0.258 2.240 1.00 80.66 185 VAL A C 1
ATOM 1448 O O . VAL A 1 183 ? 3.905 -0.047 1.531 1.00 98.42 185 VAL A O 1
ATOM 1452 N N . LEU A 1 184 ? 2.582 0.519 3.267 1.00 85.60 186 LEU A N 1
ATOM 1453 C CA . LEU A 1 184 ? 3.380 1.683 3.621 1.00 80.81 186 LEU A CA 1
ATOM 1454 C C . LEU A 1 184 ? 4.690 1.247 4.265 1.00 84.25 186 LEU A C 1
ATOM 1455 O O . LEU A 1 184 ? 4.697 0.475 5.230 1.00 80.24 186 LEU A O 1
ATOM 1460 N N . LEU A 1 185 ? 5.802 1.743 3.725 1.00 80.40 187 LEU A N 1
ATOM 1461 C CA . LEU A 1 185 ? 7.119 1.479 4.283 1.00 85.75 187 LEU A CA 1
ATOM 1462 C C . LEU A 1 185 ? 7.611 2.731 4.992 1.00 84.70 187 LEU A C 1
ATOM 1463 O O . LEU A 1 185 ? 7.804 3.769 4.343 1.00 91.15 187 LEU A O 1
ATOM 1468 N N . PRO A 1 186 ? 7.823 2.681 6.303 1.00 85.68 188 PRO A N 1
ATOM 1469 C CA . PRO A 1 186 ? 7.988 3.904 7.090 1.00 77.38 188 PRO A CA 1
ATOM 1470 C C . PRO A 1 186 ? 9.427 4.393 7.177 1.00 76.32 188 PRO A C 1
ATOM 1471 O O . PRO A 1 186 ? 10.390 3.645 7.001 1.00 77.63 188 PRO A O 1
ATOM 1475 N N . ASP A 1 187 ? 9.549 5.687 7.459 1.00 74.41 189 ASP A N 1
ATOM 1476 C CA . ASP A 1 187 ? 10.805 6.223 7.951 1.00 84.89 189 ASP A CA 1
ATOM 1477 C C . ASP A 1 187 ? 11.073 5.687 9.353 1.00 81.87 189 ASP A C 1
ATOM 1478 O O . ASP A 1 187 ? 10.193 5.122 10.008 1.00 81.88 189 ASP A O 1
ATOM 1483 N N . ASN A 1 188 ? 12.307 5.869 9.810 1.00 80.27 190 ASN A N 1
ATOM 1484 C CA . ASN A 1 188 ? 12.683 5.383 11.130 1.00 69.69 190 ASN A CA 1
ATOM 1485 C C . ASN A 1 188 ? 11.879 6.092 12.213 1.00 78.76 190 ASN A C 1
ATOM 1486 O O . ASN A 1 188 ? 11.821 7.324 12.259 1.00 79.75 190 ASN A O 1
ATOM 1491 N N . HIS A 1 189 ? 11.245 5.300 13.075 1.00 68.84 191 HIS A N 1
ATOM 1492 C CA . HIS A 1 189 ? 10.511 5.815 14.222 1.00 70.72 191 HIS A CA 1
ATOM 1493 C C . HIS A 1 189 ? 10.490 4.734 15.294 1.00 75.50 191 HIS A C 1
ATOM 1494 O O . HIS A 1 189 ? 11.093 3.668 15.141 1.00 73.23 191 HIS A O 1
ATOM 1501 N N . TYR A 1 190 ? 9.791 5.017 16.389 1.00 69.59 192 TYR A N 1
ATOM 1502 C CA . TYR A 1 190 ? 9.677 4.056 17.473 1.00 72.75 192 TYR A CA 1
ATOM 1503 C C . TYR A 1 190 ? 8.279 4.105 18.068 1.00 66.44 192 TYR A C 1
ATOM 1504 O O . TYR A 1 190 ? 7.566 5.107 17.961 1.00 64.79 192 TYR A O 1
ATOM 1513 N N . LEU A 1 191 ? 7.904 2.999 18.704 1.00 70.96 193 LEU A N 1
ATOM 1514 C CA . LEU A 1 191 ? 6.637 2.875 19.409 1.00 68.30 193 LEU A CA 1
ATOM 1515 C C . LEU A 1 191 ? 6.891 2.955 20.908 1.00 63.03 193 LEU A C 1
ATOM 1516 O O . LEU A 1 191 ? 7.706 2.197 21.444 1.00 69.96 193 LEU A O 1
ATOM 1521 N N . SER A 1 192 ? 6.205 3.878 21.577 1.00 69.23 194 SER A N 1
ATOM 1522 C CA . SER A 1 192 ? 6.278 3.999 23.028 1.00 65.59 194 SER A CA 1
ATOM 1523 C C . SER A 1 192 ? 5.264 3.049 23.651 1.00 66.74 194 SER A C 1
ATOM 1524 O O . SER A 1 192 ? 4.055 3.215 23.458 1.00 67.98 194 SER A O 1
ATOM 1527 N N . THR A 1 193 ? 5.750 2.064 24.402 1.00 59.53 195 THR A N 1
ATOM 1528 C CA . THR A 1 193 ? 4.904 1.016 24.959 1.00 65.23 195 THR A CA 1
ATOM 1529 C C . THR A 1 193 ? 4.984 1.029 26.478 1.00 71.33 195 THR A C 1
ATOM 1530 O O . THR A 1 193 ? 6.077 1.125 27.045 1.00 66.54 195 THR A O 1
ATOM 1534 N N . GLN A 1 194 ? 3.827 0.935 27.132 1.00 54.87 196 GLN A N 1
ATOM 1535 C CA . GLN A 1 194 ? 3.741 0.737 28.572 1.00 63.64 196 GLN A CA 1
ATOM 1536 C C . GLN A 1 194 ? 2.724 -0.358 28.846 1.00 68.94 196 GLN A C 1
ATOM 1537 O O . GLN A 1 194 ? 1.651 -0.371 28.242 1.00 62.27 196 GLN A O 1
ATOM 1543 N N . THR A 1 195 ? 3.053 -1.264 29.765 1.00 69.95 197 THR A N 1
ATOM 1544 C CA . THR A 1 195 ? 2.206 -2.419 30.031 1.00 61.88 197 THR A CA 1
ATOM 1545 C C . THR A 1 195 ? 2.132 -2.681 31.528 1.00 61.35 197 THR A C 1
ATOM 1546 O O . THR A 1 195 ? 3.120 -2.507 32.246 1.00 70.00 197 THR A O 1
ATOM 1550 N N . VAL A 1 196 ? 0.955 -3.104 31.989 1.00 51.35 198 VAL A N 1
ATOM 1551 C CA . VAL A 1 196 ? 0.741 -3.513 33.372 1.00 59.14 198 VAL A CA 1
ATOM 1552 C C . VAL A 1 196 ? 0.108 -4.899 33.373 1.00 50.56 198 VAL A C 1
ATOM 1553 O O . VAL A 1 196 ? -0.848 -5.156 32.630 1.00 52.85 198 VAL A O 1
ATOM 1557 N N . LEU A 1 197 ? 0.647 -5.789 34.201 1.00 53.12 199 LEU A N 1
ATOM 1558 C CA . LEU A 1 197 ? 0.154 -7.150 34.341 1.00 59.80 199 LEU A CA 1
ATOM 1559 C C . LEU A 1 197 ? -0.576 -7.294 35.669 1.00 61.23 199 LEU A C 1
ATOM 1560 O O . LEU A 1 197 ? -0.076 -6.860 36.713 1.00 59.68 199 LEU A O 1
ATOM 1565 N N . SER A 1 198 ? -1.762 -7.899 35.626 1.00 52.09 200 SER A N 1
ATOM 1566 C CA . SER A 1 198 ? -2.580 -8.095 36.815 1.00 61.25 200 SER A CA 1
ATOM 1567 C C . SER A 1 198 ? -3.228 -9.472 36.768 1.00 62.95 200 SER A C 1
ATOM 1568 O O . SER A 1 198 ? -2.972 -10.277 35.867 1.00 58.03 200 SER A O 1
ATOM 1571 N N . LYS A 1 199 ? -4.089 -9.733 37.753 1.00 59.48 201 LYS A N 1
ATOM 1572 C CA . LYS A 1 199 ? -4.774 -11.009 37.901 1.00 65.59 201 LYS A CA 1
ATOM 1573 C C . LYS A 1 199 ? -6.269 -10.783 38.062 1.00 62.04 201 LYS A C 1
ATOM 1574 O O . LYS A 1 199 ? -6.694 -9.809 38.690 1.00 70.52 201 LYS A O 1
ATOM 1580 N N . ASP A 1 200 ? -7.060 -11.684 37.479 1.00 61.04 202 ASP A N 1
ATOM 1581 C CA . ASP A 1 200 ? -8.495 -11.766 37.716 1.00 60.55 202 ASP A CA 1
ATOM 1582 C C . ASP A 1 200 ? -8.717 -12.579 38.984 1.00 75.76 202 ASP A C 1
ATOM 1583 O O . ASP A 1 200 ? -8.443 -13.786 39.002 1.00 78.09 202 ASP A O 1
ATOM 1588 N N . PRO A 1 201 ? -9.198 -11.956 40.062 1.00 77.47 203 PRO A N 1
ATOM 1589 C CA . PRO A 1 201 ? -9.386 -12.702 41.316 1.00 81.70 203 PRO A CA 1
ATOM 1590 C C . PRO A 1 201 ? -10.393 -13.832 41.207 1.00 71.63 203 PRO A C 1
ATOM 1591 O O . PRO A 1 201 ? -10.312 -14.785 41.990 1.00 62.08 203 PRO A O 1
ATOM 1595 N N . ASN A 1 202 ? -11.332 -13.770 40.261 1.00 72.81 204 ASN A N 1
ATOM 1596 C CA . ASN A 1 202 ? -12.295 -14.850 40.087 1.00 67.00 204 ASN A CA 1
ATOM 1597 C C . ASN A 1 202 ? -11.761 -16.000 39.246 1.00 71.84 204 ASN A C 1
ATOM 1598 O O . ASN A 1 202 ? -12.454 -17.014 39.108 1.00 77.59 204 ASN A O 1
ATOM 1603 N N . GLU A 1 203 ? -10.564 -15.875 38.680 1.00 78.49 205 GLU A N 1
ATOM 1604 C CA . GLU A 1 203 ? -10.053 -16.837 37.712 1.00 68.09 205 GLU A CA 1
ATOM 1605 C C . GLU A 1 203 ? -9.201 -17.884 38.419 1.00 73.22 205 GLU A C 1
ATOM 1606 O O . GLU A 1 203 ? -8.238 -17.543 39.115 1.00 79.34 205 GLU A O 1
ATOM 1612 N N . LYS A 1 204 ? -9.556 -19.155 38.233 1.00 73.57 206 LYS A N 1
ATOM 1613 C CA . LYS A 1 204 ? -8.819 -20.255 38.842 1.00 77.96 206 LYS A CA 1
ATOM 1614 C C . LYS A 1 204 ? -7.637 -20.713 38.001 1.00 77.01 206 LYS A C 1
ATOM 1615 O O . LYS A 1 204 ? -6.632 -21.174 38.556 1.00 66.63 206 LYS A O 1
ATOM 1621 N N . ARG A 1 205 ? -7.734 -20.598 36.680 1.00 72.66 207 ARG A N 1
ATOM 1622 C CA . ARG A 1 205 ? -6.702 -21.089 35.782 1.00 62.43 207 ARG A CA 1
ATOM 1623 C C . ARG A 1 205 ? -5.474 -20.184 35.813 1.00 60.05 207 ARG A C 1
ATOM 1624 O O . ARG A 1 205 ? -5.541 -19.009 36.180 1.00 65.71 207 ARG A O 1
ATOM 1632 N N . ASP A 1 206 ? -4.338 -20.756 35.422 1.00 59.47 208 ASP A N 1
ATOM 1633 C CA . ASP A 1 206 ? -3.119 -19.977 35.239 1.00 54.89 208 ASP A CA 1
ATOM 1634 C C . ASP A 1 206 ? -3.332 -18.970 34.115 1.00 57.84 208 ASP A C 1
ATOM 1635 O O . ASP A 1 206 ? -3.589 -19.355 32.970 1.00 68.63 208 ASP A O 1
ATOM 1640 N N . HIS A 1 207 ? -3.231 -17.682 34.435 1.00 59.11 209 HIS A N 1
ATOM 1641 C CA . HIS A 1 207 ? -3.699 -16.656 33.515 1.00 58.20 209 HIS A CA 1
ATOM 1642 C C . HIS A 1 207 ? -2.884 -15.381 33.680 1.00 60.58 209 HIS A C 1
ATOM 1643 O O . HIS A 1 207 ? -2.053 -15.257 34.582 1.00 55.82 209 HIS A O 1
ATOM 1650 N N . MET A 1 208 ? -3.151 -14.421 32.791 1.00 55.28 210 MET A N 1
ATOM 1651 C CA . MET A 1 208 ? -2.534 -13.102 32.847 1.00 57.72 210 MET A CA 1
ATOM 1652 C C . MET A 1 208 ? -3.484 -12.072 32.252 1.00 60.59 210 MET A C 1
ATOM 1653 O O . MET A 1 208 ? -3.942 -12.229 31.116 1.00 61.26 210 MET A O 1
ATOM 1658 N N . VAL A 1 209 ? -3.779 -11.027 33.022 1.00 60.54 211 VAL A N 1
ATOM 1659 C CA . VAL A 1 209 ? -4.530 -9.872 32.542 1.00 54.56 211 VAL A CA 1
ATOM 1660 C C . VAL A 1 209 ? -3.536 -8.781 32.178 1.00 61.10 211 VAL A C 1
ATOM 1661 O O . VAL A 1 209 ? -2.550 -8.558 32.895 1.00 56.49 211 VAL A O 1
ATOM 1665 N N . LEU A 1 210 ? -3.788 -8.100 31.059 1.00 53.67 212 LEU A N 1
ATOM 1666 C CA . LEU A 1 210 ? -2.801 -7.209 30.457 1.00 57.50 212 LEU A CA 1
ATOM 1667 C C . LEU A 1 210 ? -3.478 -5.956 29.919 1.00 56.99 212 LEU A C 1
ATOM 1668 O O . LEU A 1 210 ? -4.396 -6.044 29.097 1.00 64.53 212 LEU A O 1
ATOM 1673 N N . HIS A 1 211 ? -3.027 -4.794 30.389 1.00 49.60 213 HIS A N 1
ATOM 1674 C CA . HIS A 1 211 ? -3.389 -3.501 29.824 1.00 51.28 213 HIS A CA 1
ATOM 1675 C C . HIS A 1 211 ? -2.123 -2.851 29.296 1.00 57.35 213 HIS A C 1
ATOM 1676 O O . HIS A 1 211 ? -1.131 -2.749 30.027 1.00 54.28 213 HIS A O 1
ATOM 1683 N N . GLU A 1 212 ? -2.152 -2.389 28.049 1.00 54.06 214 GLU A N 1
ATOM 1684 C CA . GLU A 1 212 ? -1.022 -1.623 27.550 1.00 72.97 214 GLU A CA 1
ATOM 1685 C C . GLU A 1 212 ? -1.484 -0.501 26.631 1.00 64.53 214 GLU A C 1
ATOM 1686 O O . GLU A 1 212 ? -2.521 -0.590 25.969 1.00 63.71 214 GLU A O 1
ATOM 1692 N N . TYR A 1 213 ? -0.703 0.577 26.634 1.00 62.35 215 TYR A N 1
ATOM 1693 C CA . TYR A 1 213 ? -0.905 1.732 25.771 1.00 61.71 215 TYR A CA 1
ATOM 1694 C C . TYR A 1 213 ? 0.313 1.871 24.870 1.00 60.61 215 TYR A C 1
ATOM 1695 O O . TYR A 1 213 ? 1.450 1.813 25.350 1.00 69.18 215 TYR A O 1
ATOM 1704 N N . VAL A 1 214 ? 0.079 2.041 23.570 1.00 62.60 216 VAL A N 1
ATOM 1705 C CA . VAL A 1 214 ? 1.155 2.124 22.590 1.00 67.59 216 VAL A CA 1
ATOM 1706 C C . VAL A 1 214 ? 0.986 3.403 21.781 1.00 63.40 216 VAL A C 1
ATOM 1707 O O . VAL A 1 214 ? -0.113 3.702 21.301 1.00 69.96 216 VAL A O 1
ATOM 1711 N N . ASN A 1 215 ? 2.078 4.150 21.626 1.00 65.59 217 ASN A N 1
ATOM 1712 C CA . ASN A 1 215 ? 2.078 5.414 20.903 1.00 66.56 217 ASN A CA 1
ATOM 1713 C C . ASN A 1 215 ? 3.271 5.462 19.962 1.00 72.53 217 ASN A C 1
ATOM 1714 O O . ASN A 1 215 ? 4.399 5.166 20.370 1.00 68.59 217 ASN A O 1
ATOM 1719 N N . ALA A 1 216 ? 3.022 5.840 18.711 1.00 70.51 218 ALA A N 1
ATOM 1720 C CA . ALA A 1 216 ? 4.103 6.043 17.761 1.00 69.81 218 ALA A CA 1
ATOM 1721 C C . ALA A 1 216 ? 4.697 7.433 17.937 1.00 69.87 218 ALA A C 1
ATOM 1722 O O . ALA A 1 216 ? 3.976 8.405 18.178 1.00 66.48 218 ALA A O 1
ATOM 1724 N N . ALA A 1 217 ? 6.016 7.523 17.813 1.00 62.85 219 ALA A N 1
ATOM 1725 C CA . ALA A 1 217 ? 6.714 8.788 17.987 1.00 61.82 219 ALA A CA 1
ATOM 1726 C C . ALA A 1 217 ? 8.061 8.695 17.283 1.00 73.18 219 ALA A C 1
ATOM 1727 O O . ALA A 1 217 ? 8.413 7.665 16.701 1.00 71.92 219 ALA A O 1
ATOM 1729 N N . GLY A 1 218 ? 8.814 9.790 17.339 1.00 75.18 220 GLY A N 1
ATOM 1730 C CA . GLY A 1 218 ? 10.140 9.831 16.764 1.00 84.91 220 GLY A CA 1
ATOM 1731 C C . GLY A 1 218 ? 10.246 10.541 15.434 1.00 84.00 220 GLY A C 1
ATOM 1732 O O . GLY A 1 218 ? 11.348 10.609 14.878 1.00 79.22 220 GLY A O 1
ATOM 1733 N N . ILE A 1 219 ? 9.144 11.063 14.901 1.00 89.12 221 ILE A N 1
ATOM 1734 C CA . ILE A 1 219 ? 9.142 11.823 13.654 1.00 96.62 221 ILE A CA 1
ATOM 1735 C C . ILE A 1 219 ? 8.489 13.166 13.964 1.00 103.40 221 ILE A C 1
ATOM 1736 O O . ILE A 1 219 ? 7.263 13.254 14.096 1.00 101.16 221 ILE A O 1
ATOM 1741 N N . THR A 1 220 ? 9.304 14.213 14.082 1.00 121.56 222 THR A N 1
ATOM 1742 C CA . THR A 1 220 ? 8.811 15.502 14.549 1.00 130.40 222 THR A CA 1
ATOM 1743 C C . THR A 1 220 ? 7.891 16.144 13.517 1.00 124.95 222 THR A C 1
ATOM 1744 O O . THR A 1 220 ? 8.118 16.046 12.307 1.00 119.68 222 THR A O 1
ATOM 1748 N N . LEU A 1 221 ? 6.845 16.808 14.014 1.00 122.81 223 LEU A N 1
ATOM 1749 C CA . LEU A 1 221 ? 5.850 17.474 13.182 1.00 123.02 223 LEU A CA 1
ATOM 1750 C C . LEU A 1 221 ? 6.498 18.496 12.257 1.00 132.02 223 LEU A C 1
ATOM 1751 O O . LEU A 1 221 ? 6.747 19.637 12.657 1.00 130.14 223 LEU A O 1
ATOM 1756 N N . GLY A 1 222 ? 6.778 18.092 11.021 1.00 129.30 224 GLY A N 1
ATOM 1757 C CA . GLY A 1 222 ? 7.407 18.970 10.056 1.00 128.24 224 GLY A CA 1
ATOM 1758 C C . GLY A 1 222 ? 7.875 18.233 8.819 1.00 143.42 224 GLY A C 1
ATOM 1759 O O . GLY A 1 222 ? 9.080 18.081 8.597 1.00 134.77 224 GLY A O 1
ATOM 1760 N N . MET A 1 223 ? 6.934 17.768 8.004 1.00 159.78 225 MET A N 1
ATOM 1761 C CA . MET A 1 223 ? 7.281 16.996 6.818 1.00 155.76 225 MET A CA 1
ATOM 1762 C C . MET A 1 223 ? 7.419 17.899 5.599 1.00 146.88 225 MET A C 1
ATOM 1763 O O . MET A 1 223 ? 6.950 17.564 4.511 1.00 136.01 225 MET A O 1
ATOM 1768 N N . SER A 1 233 ? -6.371 7.818 5.459 1.00 82.19 235 SER A N 1
ATOM 1769 C CA . SER A 1 233 ? -5.576 6.619 5.696 1.00 88.39 235 SER A CA 1
ATOM 1770 C C . SER A 1 233 ? -6.402 5.353 5.507 1.00 91.21 235 SER A C 1
ATOM 1771 O O . SER A 1 233 ? -7.485 5.223 6.074 1.00 95.37 235 SER A O 1
ATOM 1774 N N . LYS A 1 234 ? -5.878 4.422 4.705 1.00 92.33 236 LYS A N 1
ATOM 1775 C CA . LYS A 1 234 ? -6.559 3.147 4.490 1.00 96.44 236 LYS A CA 1
ATOM 1776 C C . LYS A 1 234 ? -6.645 2.351 5.785 1.00 93.82 236 LYS A C 1
ATOM 1777 O O . LYS A 1 234 ? -7.695 1.785 6.125 1.00 87.53 236 LYS A O 1
ATOM 1783 N N . GLY A 1 235 ? -5.538 2.303 6.528 1.00 92.77 237 GLY A N 1
ATOM 1784 C CA . GLY A 1 235 ? -5.490 1.464 7.715 1.00 90.26 237 GLY A CA 1
ATOM 1785 C C . GLY A 1 235 ? -6.447 1.915 8.806 1.00 81.48 237 GLY A C 1
ATOM 1786 O O . GLY A 1 235 ? -7.181 1.104 9.372 1.00 81.95 237 GLY A O 1
ATOM 1787 N N . GLU A 1 236 ? -6.447 3.216 9.120 1.00 79.18 238 GLU A N 1
ATOM 1788 C CA . GLU A 1 236 ? -7.348 3.747 10.143 1.00 86.81 238 GLU A CA 1
ATOM 1789 C C . GLU A 1 236 ? -8.806 3.469 9.790 1.00 83.89 238 GLU A C 1
ATOM 1790 O O . GLU A 1 236 ? -9.595 3.053 10.648 1.00 86.40 238 GLU A O 1
ATOM 1796 N N . GLU A 1 237 ? -9.182 3.688 8.528 1.00 83.30 239 GLU A N 1
ATOM 1797 C CA . GLU A 1 237 ? -10.572 3.480 8.137 1.00 92.38 239 GLU A CA 1
ATOM 1798 C C . GLU A 1 237 ? -10.971 2.014 8.246 1.00 82.91 239 GLU A C 1
ATOM 1799 O O . GLU A 1 237 ? -12.132 1.707 8.545 1.00 78.87 239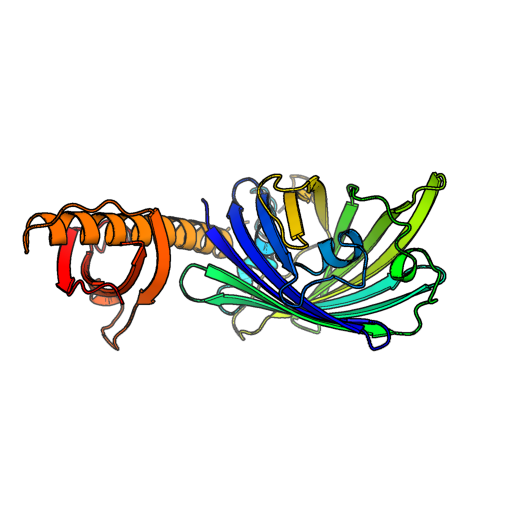 GLU A O 1
ATOM 1805 N N . LEU A 1 238 ? -10.030 1.094 8.021 1.00 75.58 240 LEU A N 1
ATOM 1806 C CA . LEU A 1 238 ? -10.353 -0.324 8.150 1.00 73.25 240 LEU A CA 1
ATOM 1807 C C . LEU A 1 238 ? -10.618 -0.699 9.605 1.00 79.20 240 LEU A C 1
ATOM 1808 O O . LEU A 1 238 ? -11.570 -1.432 9.904 1.00 66.16 240 LEU A O 1
ATOM 1813 N N . PHE A 1 239 ? -9.785 -0.207 10.525 1.00 74.75 241 PHE A N 1
ATOM 1814 C CA . PHE A 1 239 ? -9.981 -0.534 11.934 1.00 74.32 241 PHE A CA 1
ATOM 1815 C C . PHE A 1 239 ? -11.219 0.153 12.498 1.00 76.79 241 PHE A C 1
ATOM 1816 O O . PHE A 1 239 ? -11.946 -0.435 13.308 1.00 72.24 241 PHE A O 1
ATOM 1824 N N . GLU A 1 240 ? -11.479 1.395 12.080 1.00 78.59 242 GLU A N 1
ATOM 1825 C CA . GLU A 1 240 ? -12.729 2.046 12.458 1.00 77.15 242 GLU A CA 1
ATOM 1826 C C . GLU A 1 240 ? -13.932 1.309 11.886 1.00 80.21 242 GLU A C 1
ATOM 1827 O O . GLU A 1 240 ? -14.996 1.282 12.512 1.00 83.94 242 GLU A O 1
ATOM 1833 N N . ALA A 1 241 ? -13.785 0.701 10.706 1.00 82.04 243 ALA A N 1
ATOM 1834 C CA . ALA A 1 241 ? -14.882 -0.068 10.128 1.00 80.35 243 ALA A CA 1
ATOM 1835 C C . ALA A 1 241 ? -15.062 -1.405 10.838 1.00 82.22 243 ALA A C 1
ATOM 1836 O O . ALA A 1 241 ? -16.197 -1.835 11.070 1.00 83.03 243 ALA A O 1
ATOM 1838 N N . ALA A 1 242 ? -13.960 -2.076 11.182 1.00 80.33 244 ALA A N 1
ATOM 1839 C CA . ALA A 1 242 ? -14.060 -3.325 11.932 1.00 85.07 244 ALA A CA 1
ATOM 1840 C C . ALA A 1 242 ? -14.715 -3.096 13.288 1.00 81.55 244 ALA A C 1
ATOM 1841 O O . ALA A 1 242 ? -15.471 -3.946 13.775 1.00 79.79 244 ALA A O 1
ATOM 1843 N N . ALA A 1 243 ? -14.445 -1.945 13.907 1.00 76.23 245 ALA A N 1
ATOM 1844 C CA . ALA A 1 243 ? -15.128 -1.593 15.146 1.00 77.47 245 ALA A CA 1
ATOM 1845 C C . ALA A 1 243 ? -16.610 -1.338 14.898 1.00 83.79 245 ALA A C 1
ATOM 1846 O O . ALA A 1 243 ? -17.469 -1.844 15.631 1.00 85.54 245 ALA A O 1
ATOM 1848 N N . LYS A 1 244 ? -16.931 -0.553 13.865 1.00 86.50 246 LYS A N 1
ATOM 1849 C CA . LYS A 1 244 ? -18.333 -0.338 13.517 1.00 80.94 246 LYS A CA 1
ATOM 1850 C C . LYS A 1 244 ? -19.000 -1.645 13.113 1.00 78.68 246 LYS A C 1
ATOM 1851 O O . LYS A 1 244 ? -20.193 -1.848 13.369 1.00 87.07 246 LYS A O 1
ATOM 1857 N N . ALA A 1 245 ? -18.246 -2.544 12.478 1.00 80.70 247 ALA A N 1
ATOM 1858 C CA . ALA A 1 245 ? -18.777 -3.867 12.175 1.00 83.02 247 ALA A CA 1
ATOM 1859 C C . ALA A 1 245 ? -19.097 -4.625 13.455 1.00 91.32 247 ALA A C 1
ATOM 1860 O O . ALA A 1 245 ? -20.208 -5.136 13.625 1.00 93.53 247 ALA A O 1
ATOM 1862 N N . SER A 1 246 ? -18.132 -4.690 14.377 1.00 91.72 248 SER A N 1
ATOM 1863 C CA . SER A 1 246 ? -18.336 -5.409 15.632 1.00 99.01 248 SER A CA 1
ATOM 1864 C C . SER A 1 246 ? -19.500 -4.818 16.419 1.00 102.95 248 SER A C 1
ATOM 1865 O O . SER A 1 246 ? -20.317 -5.551 16.989 1.00 101.88 248 SER A O 1
ATOM 1868 N N . LEU A 1 247 ? -19.590 -3.485 16.458 1.00 95.69 249 LEU A N 1
ATOM 1869 C CA . LEU A 1 247 ? -20.733 -2.830 17.083 1.00 91.26 249 LEU A CA 1
ATOM 1870 C C . LEU A 1 247 ? -22.038 -3.239 16.412 1.00 102.08 249 LEU A C 1
ATOM 1871 O O . LEU A 1 247 ? -23.095 -3.254 17.053 1.00 107.43 249 LEU A O 1
ATOM 1876 N N . GLU A 1 248 ? -21.977 -3.595 15.129 1.00 105.58 250 GLU A N 1
ATOM 1877 C CA . GLU A 1 248 ? -23.165 -3.953 14.361 1.00 99.26 250 GLU A CA 1
ATOM 1878 C C . GLU A 1 248 ? -23.566 -5.410 14.555 1.00 96.91 250 GLU A C 1
ATOM 1879 O O . GLU A 1 248 ? -24.762 -5.726 14.521 1.00 98.54 250 GLU A O 1
ATOM 1885 N N . ILE A 1 249 ? -22.597 -6.307 14.755 1.00 98.66 251 ILE A N 1
ATOM 1886 C CA . ILE A 1 249 ? -22.957 -7.680 15.094 1.00 105.81 251 ILE A CA 1
ATOM 1887 C C . ILE A 1 249 ? -23.613 -7.731 16.463 1.00 112.60 251 ILE A C 1
ATOM 1888 O O . ILE A 1 249 ? -24.438 -8.620 16.733 1.00 101.51 251 ILE A O 1
ATOM 1893 N N . GLU A 1 250 ? -23.262 -6.791 17.344 1.00 111.82 252 GLU A N 1
ATOM 1894 C CA . GLU A 1 250 ? -23.862 -6.752 18.668 1.00 119.48 252 GLU A CA 1
ATOM 1895 C C . GLU A 1 250 ? -25.345 -6.417 18.569 1.00 121.17 252 GLU A C 1
ATOM 1896 O O . GLU A 1 250 ? -26.195 -7.129 19.112 1.00 126.60 252 GLU A O 1
ATOM 1902 N N . GLU A 1 251 ? -25.671 -5.324 17.873 1.00 113.41 253 GLU A N 1
ATOM 1903 C CA . GLU A 1 251 ? -27.065 -4.965 17.629 1.00 106.35 253 GLU A CA 1
ATOM 1904 C C . GLU A 1 251 ? -27.812 -6.092 16.934 1.00 107.55 253 GLU A C 1
ATOM 1905 O O . GLU A 1 251 ? -28.910 -6.470 17.351 1.00 117.21 253 GLU A O 1
ATOM 1911 N N . LEU A 1 252 ? -27.224 -6.646 15.869 1.00 108.26 254 LEU A N 1
ATOM 1912 C CA . LEU A 1 252 ? -27.905 -7.677 15.090 1.00 112.39 254 LEU A CA 1
ATOM 1913 C C . LEU A 1 252 ? -28.058 -8.985 15.858 1.00 116.47 254 LEU A C 1
ATOM 1914 O O . LEU A 1 252 ? -28.894 -9.815 15.484 1.00 123.05 254 LEU A O 1
ATOM 1919 N N . ALA A 1 253 ? -27.271 -9.186 16.914 1.00 121.30 255 ALA A N 1
ATOM 1920 C CA . ALA A 1 253 ? -27.516 -10.263 17.864 1.00 126.72 255 ALA A CA 1
ATOM 1921 C C . ALA A 1 253 ? -28.491 -9.824 18.948 1.00 123.81 255 ALA A C 1
ATOM 1922 O O . ALA A 1 253 ? -29.400 -10.577 19.313 1.00 123.85 255 ALA A O 1
ATOM 1924 N N . ARG A 1 254 ? -28.315 -8.605 19.462 1.00 127.57 256 ARG A N 1
ATOM 1925 C CA . ARG A 1 254 ? -29.279 -8.018 20.386 1.00 129.27 256 ARG A CA 1
ATOM 1926 C C . ARG A 1 254 ? -30.647 -7.836 19.738 1.00 139.80 256 ARG A C 1
ATOM 1927 O O . ARG A 1 254 ? -31.661 -7.776 20.445 1.00 143.42 256 ARG A O 1
ATOM 1935 N N . PHE A 1 255 ? -30.690 -7.744 18.406 1.00 135.08 257 PHE A N 1
ATOM 1936 C CA . PHE A 1 255 ? -31.954 -7.691 17.679 1.00 127.72 257 PHE A CA 1
ATOM 1937 C C . PHE A 1 255 ? -32.559 -9.079 17.519 1.00 129.21 257 PHE A C 1
ATOM 1938 O O . PHE A 1 255 ? -33.783 -9.238 17.586 1.00 130.37 257 PHE A O 1
ATOM 1946 N N . ALA A 1 256 ? -31.718 -10.092 17.305 1.00 128.56 258 ALA A N 1
ATOM 1947 C CA . ALA A 1 256 ? -32.222 -11.449 17.113 1.00 128.76 258 ALA A CA 1
ATOM 1948 C C . ALA A 1 256 ? -32.855 -11.996 18.384 1.00 142.98 258 ALA A C 1
ATOM 1949 O O . ALA A 1 256 ? -33.857 -12.716 18.325 1.00 140.93 258 ALA A O 1
ATOM 1951 N N . VAL A 1 257 ? -32.285 -11.658 19.538 1.00 147.62 259 VAL A N 1
ATOM 1952 C CA . VAL A 1 257 ? -32.870 -12.054 20.817 1.00 150.61 259 VAL A CA 1
ATOM 1953 C C . VAL A 1 257 ? -34.226 -11.392 20.988 1.00 149.54 259 VAL A C 1
ATOM 1954 O O . VAL A 1 257 ? -35.228 -12.044 21.310 1.00 153.98 259 VAL A O 1
ATOM 1958 N N . ASP A 1 258 ? -34.273 -10.076 20.758 1.00 140.56 260 ASP A N 1
ATOM 1959 C CA . ASP A 1 258 ? -35.506 -9.318 20.922 1.00 143.16 260 ASP A CA 1
ATOM 1960 C C . ASP A 1 258 ? -36.606 -9.794 19.980 1.00 147.87 260 ASP A C 1
ATOM 1961 O O . ASP A 1 258 ? -37.789 -9.552 20.252 1.00 146.44 260 ASP A O 1
ATOM 1966 N N . GLU A 1 259 ? -36.252 -10.487 18.897 1.00 148.38 261 GLU A N 1
ATOM 1967 C CA . GLU A 1 259 ? -37.225 -10.907 17.897 1.00 137.00 261 GLU A CA 1
ATOM 1968 C C . GLU A 1 259 ? -37.526 -12.401 17.914 1.00 143.51 261 GLU A C 1
ATOM 1969 O O . GLU A 1 259 ? -38.307 -12.864 17.076 1.00 151.57 261 GLU A O 1
ATOM 1975 N N . HIS A 1 260 ? -36.923 -13.171 18.819 1.00 144.96 262 HIS A N 1
ATOM 1976 C CA . HIS A 1 260 ? -37.435 -14.496 19.142 1.00 147.29 262 HIS A CA 1
ATOM 1977 C C . HIS A 1 260 ? -38.145 -14.503 20.486 1.00 151.83 262 HIS A C 1
ATOM 1978 O O . HIS A 1 260 ? -38.620 -15.553 20.926 1.00 152.71 262 HIS A O 1
ATOM 1985 N N . ASN A 1 261 ? -38.206 -13.350 21.154 1.00 156.23 263 ASN A N 1
ATOM 1986 C CA . ASN A 1 261 ? -39.124 -13.175 22.273 1.00 158.70 263 ASN A CA 1
ATOM 1987 C C . ASN A 1 261 ? -40.553 -13.028 21.767 1.00 164.02 263 ASN A C 1
ATOM 1988 O O . ASN A 1 261 ? -41.442 -13.805 22.130 1.00 173.17 263 ASN A O 1
ATOM 1993 N N . LYS A 1 262 ? -40.783 -12.035 20.907 1.00 159.53 264 LYS A N 1
ATOM 1994 C CA . LYS A 1 262 ? -42.115 -11.738 20.397 1.00 159.82 264 LYS A CA 1
ATOM 1995 C C . LYS A 1 262 ? -42.557 -12.690 19.295 1.00 158.47 264 LYS A C 1
ATOM 1996 O O . LYS A 1 262 ? -43.752 -12.741 18.988 1.00 153.06 264 LYS A O 1
ATOM 2002 N N . LYS A 1 263 ? -41.632 -13.436 18.691 1.00 162.78 265 LYS A N 1
ATOM 2003 C CA . LYS A 1 263 ? -42.001 -14.331 17.600 1.00 168.99 265 LYS A CA 1
ATOM 2004 C C . LYS A 1 263 ? -42.599 -15.631 18.128 1.00 175.87 265 LYS A C 1
ATOM 2005 O O . LYS A 1 263 ? -43.730 -15.992 17.787 1.00 182.15 265 LYS A O 1
ATOM 2011 N N . GLU A 1 264 ? -41.849 -16.350 18.970 1.00 172.08 266 GLU A N 1
ATOM 2012 C CA . GLU A 1 264 ? -42.273 -17.64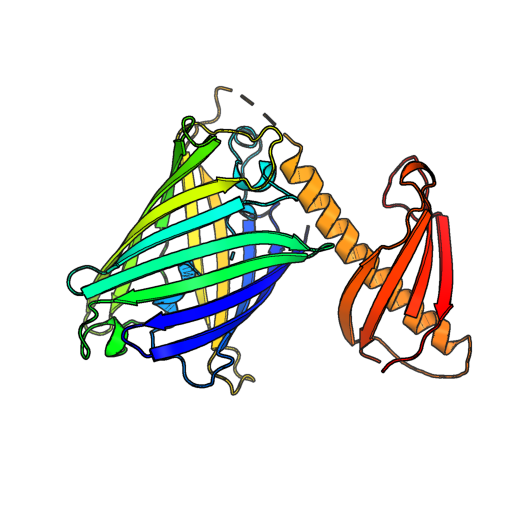6 19.500 1.00 167.84 266 GLU A CA 1
ATOM 2013 C C . GLU A 1 264 ? -42.129 -17.624 21.025 1.00 173.73 266 GLU A C 1
ATOM 2014 O O . GLU A 1 264 ? -41.241 -18.275 21.580 1.00 170.98 266 GLU A O 1
ATOM 2020 N N . ASN A 1 265 ? -43.020 -16.863 21.674 1.00 176.07 267 ASN A N 1
ATOM 2021 C CA . ASN A 1 265 ? -43.153 -16.683 23.124 1.00 175.03 267 ASN A CA 1
ATOM 2022 C C . ASN A 1 265 ? -41.985 -17.178 23.970 1.00 178.60 267 ASN A C 1
ATOM 2023 O O . ASN A 1 265 ? -41.865 -18.379 24.237 1.00 177.68 267 ASN A O 1
ATOM 2028 N N . ALA A 1 266 ? -41.144 -16.254 24.420 1.00 179.59 268 ALA A N 1
ATOM 2029 C CA . ALA A 1 266 ? -40.035 -16.572 25.309 1.00 177.12 268 ALA A CA 1
ATOM 2030 C C . ALA A 1 266 ? -39.619 -15.291 26.025 1.00 174.16 268 ALA A C 1
ATOM 2031 O O . ALA A 1 266 ? -40.265 -14.246 25.892 1.00 159.78 268 ALA A O 1
ATOM 2033 N N . LEU A 1 267 ? -38.537 -15.374 26.797 1.00 181.03 269 LEU A N 1
ATOM 2034 C CA . LEU A 1 267 ? -37.997 -14.205 27.488 1.00 183.79 269 LEU A CA 1
ATOM 2035 C C . LEU A 1 267 ? -36.514 -14.447 27.726 1.00 191.48 269 LEU A C 1
ATOM 2036 O O . LEU A 1 267 ? -36.143 -15.237 28.599 1.00 198.21 269 LEU A O 1
ATOM 2041 N N . LEU A 1 268 ? -35.673 -13.769 26.948 1.00 191.87 270 LEU A N 1
ATOM 2042 C CA . LEU A 1 268 ? -34.230 -13.934 27.022 1.00 184.34 270 LEU A CA 1
ATOM 2043 C C . LEU A 1 268 ? -33.555 -12.588 26.800 1.00 184.20 270 LEU A C 1
ATOM 2044 O O . LEU A 1 268 ? -34.097 -11.708 26.128 1.00 183.51 270 LEU A O 1
ATOM 2049 N N . GLU A 1 269 ? -32.370 -12.436 27.387 1.00 183.77 271 GLU A N 1
ATOM 2050 C CA . GLU A 1 269 ? -31.498 -11.294 27.157 1.00 181.95 271 GLU A CA 1
ATOM 2051 C C . GLU A 1 269 ? -30.093 -11.825 26.916 1.00 177.45 271 GLU A C 1
ATOM 2052 O O . GLU A 1 269 ? -29.670 -12.784 27.572 1.00 173.57 271 GLU A O 1
ATOM 2058 N N . PHE A 1 270 ? -29.372 -11.214 25.977 1.00 178.42 272 PHE A N 1
ATOM 2059 C CA . PHE A 1 270 ? -28.113 -11.794 25.533 1.00 174.93 272 PHE A CA 1
ATOM 2060 C C . PHE A 1 270 ? -26.973 -11.436 26.480 1.00 173.21 272 PHE A C 1
ATOM 2061 O O . PHE A 1 270 ? -26.938 -10.345 27.056 1.00 171.98 272 PHE A O 1
ATOM 2069 N N . VAL A 1 271 ? -26.050 -12.380 26.656 1.00 169.45 273 VAL A N 1
ATOM 2070 C CA . VAL A 1 271 ? -24.890 -12.143 27.509 1.00 175.31 273 VAL A CA 1
ATOM 2071 C C . VAL A 1 271 ? -23.759 -11.510 26.709 1.00 174.45 273 VAL A C 1
ATOM 2072 O O . VAL A 1 271 ? -23.329 -10.385 26.991 1.00 177.05 273 VAL A O 1
ATOM 2076 N N . ARG A 1 272 ? -23.257 -12.225 25.702 1.00 172.57 274 ARG A N 1
ATOM 2077 C CA . ARG A 1 272 ? -22.187 -11.726 24.852 1.00 165.18 274 ARG A CA 1
ATOM 2078 C C . ARG A 1 272 ? -22.461 -12.126 23.411 1.00 165.46 274 ARG A C 1
ATOM 2079 O O . ARG A 1 272 ? -23.375 -12.900 23.118 1.00 155.88 274 ARG A O 1
ATOM 2087 N N . VAL A 1 273 ? -21.646 -11.594 22.506 1.00 168.85 275 VAL A N 1
ATOM 2088 C CA . VAL A 1 273 ? -21.637 -12.010 21.109 1.00 161.21 275 VAL A CA 1
ATOM 2089 C C . VAL A 1 273 ? -20.466 -12.961 20.908 1.00 155.96 275 VAL A C 1
ATOM 2090 O O . VAL A 1 273 ? -19.387 -12.768 21.484 1.00 160.62 275 VAL A O 1
ATOM 2094 N N . VAL A 1 274 ? -20.688 -14.016 20.126 1.00 142.32 276 VAL A N 1
ATOM 2095 C CA . VAL A 1 274 ? -19.696 -15.070 19.928 1.00 143.16 276 VAL A CA 1
ATOM 2096 C C . VAL A 1 274 ? -19.750 -15.505 18.470 1.00 142.43 276 VAL A C 1
ATOM 2097 O O . VAL A 1 274 ? -20.762 -16.058 18.028 1.00 144.96 276 VAL A O 1
ATOM 2101 N N . LYS A 1 275 ? -18.669 -15.253 17.724 1.00 134.44 277 LYS A N 1
ATOM 2102 C CA . LYS A 1 275 ? -18.490 -15.761 16.365 1.00 143.03 277 LYS A CA 1
ATOM 2103 C C . LYS A 1 275 ? -19.468 -15.134 15.372 1.00 153.62 277 LYS A C 1
ATOM 2104 O O . LYS A 1 275 ? -20.678 -15.094 15.614 1.00 149.56 277 LYS A O 1
ATOM 2110 N N . ALA A 1 276 ? -18.959 -14.654 14.238 1.00 154.89 278 ALA A N 1
ATOM 2111 C CA . ALA A 1 276 ? -19.792 -13.994 13.242 1.00 138.17 278 ALA A CA 1
ATOM 2112 C C . ALA A 1 276 ? -19.320 -14.356 11.843 1.00 126.87 278 ALA A C 1
ATOM 2113 O O . ALA A 1 276 ? -18.115 -14.482 11.602 1.00 130.58 278 ALA A O 1
ATOM 2115 N N . LYS A 1 277 ? -20.272 -14.519 10.922 1.00 126.19 279 LYS A N 1
ATOM 2116 C CA . LYS A 1 277 ? -19.944 -14.896 9.550 1.00 133.20 279 LYS A CA 1
ATOM 2117 C C . LYS A 1 277 ? -20.906 -14.224 8.583 1.00 143.61 279 LYS A C 1
ATOM 2118 O O . LYS A 1 277 ? -22.109 -14.496 8.618 1.00 144.05 279 LYS A O 1
ATOM 2124 N N . GLU A 1 278 ? -20.378 -13.357 7.723 1.00 148.01 280 GLU A N 1
ATOM 2125 C CA . GLU A 1 278 ? -21.076 -12.983 6.502 1.00 141.17 280 GLU A CA 1
ATOM 2126 C C . GLU A 1 278 ? -20.942 -14.124 5.496 1.00 159.05 280 GLU A C 1
ATOM 2127 O O . GLU A 1 278 ? -20.081 -14.994 5.637 1.00 190.64 280 GLU A O 1
ATOM 2133 N N . GLN A 1 279 ? -21.808 -14.141 4.481 1.00 152.70 281 GLN A N 1
ATOM 2134 C CA . GLN A 1 279 ? -21.797 -15.257 3.538 1.00 166.50 281 GLN A CA 1
ATOM 2135 C C . GLN A 1 279 ? -22.272 -14.811 2.161 1.00 166.27 281 GLN A C 1
ATOM 2136 O O . GLN A 1 279 ? -22.467 -13.620 1.897 1.00 157.66 281 GLN A O 1
ATOM 2142 N N . SER A 1 280 ? -22.435 -15.810 1.283 1.00 178.88 282 SER A N 1
ATOM 2143 C CA . SER A 1 280 ? -23.034 -15.728 -0.048 1.00 172.66 282 SER A CA 1
ATOM 2144 C C . SER A 1 280 ? -22.103 -15.151 -1.106 1.00 161.47 282 SER A C 1
ATOM 2145 O O . SER A 1 280 ? -21.207 -14.355 -0.805 1.00 147.24 282 SER A O 1
ATOM 2148 N N . SER A 1 281 ? -22.319 -15.573 -2.351 1.00 166.43 283 SER A N 1
ATOM 2149 C CA . SER A 1 281 ? -21.722 -14.966 -3.531 1.00 171.07 283 SER A CA 1
ATOM 2150 C C . SER A 1 281 ? -22.475 -13.717 -3.977 1.00 163.55 283 SER A C 1
ATOM 2151 O O . SER A 1 281 ? -22.169 -13.165 -5.038 1.00 156.07 283 SER A O 1
ATOM 2154 N N . VAL A 1 282 ? -23.458 -13.279 -3.195 1.00 157.69 284 VAL A N 1
ATOM 2155 C CA . VAL A 1 282 ? -24.200 -12.043 -3.430 1.00 147.00 284 VAL A CA 1
ATOM 2156 C C . VAL A 1 282 ? -23.205 -10.892 -3.516 1.00 138.87 284 VAL A C 1
ATOM 2157 O O . VAL A 1 282 ? -22.355 -10.739 -2.626 1.00 135.50 284 VAL A O 1
ATOM 2161 N N . PRO A 1 283 ? -23.256 -10.077 -4.569 1.00 132.28 285 PRO A N 1
ATOM 2162 C CA . PRO A 1 283 ? -22.247 -9.024 -4.742 1.00 128.11 285 PRO A CA 1
ATOM 2163 C C . PRO A 1 283 ? -22.273 -7.996 -3.618 1.00 116.79 285 PRO A C 1
ATOM 2164 O O . PRO A 1 283 ? -23.226 -7.904 -2.837 1.00 112.71 285 PRO A O 1
ATOM 2168 N N . HIS A 1 284 ? -21.194 -7.206 -3.546 1.00 118.52 286 HIS A N 1
ATOM 2169 C CA . HIS A 1 284 ? -21.133 -6.148 -2.542 1.00 128.54 286 HIS A CA 1
ATOM 2170 C C . HIS A 1 284 ? -22.037 -4.981 -2.916 1.00 123.89 286 HIS A C 1
ATOM 2171 O O . HIS A 1 284 ? -22.646 -4.356 -2.041 1.00 120.92 286 HIS A O 1
ATOM 2178 N N . TRP A 1 285 ? -22.141 -4.676 -4.211 1.00 123.59 287 TRP A N 1
ATOM 2179 C CA . TRP A 1 285 ? -22.971 -3.571 -4.671 1.00 114.11 287 TRP A CA 1
ATOM 2180 C C . TRP A 1 285 ? -24.464 -3.859 -4.557 1.00 108.81 287 TRP A C 1
ATOM 2181 O O . TRP A 1 285 ? -25.270 -2.980 -4.882 1.00 97.48 287 TRP A O 1
ATOM 2192 N N . TRP A 1 286 ? -24.860 -5.055 -4.121 1.00 107.18 288 TRP A N 1
ATOM 2193 C CA . TRP A 1 286 ? -26.255 -5.273 -3.767 1.00 106.22 288 TRP A CA 1
ATOM 2194 C C . TRP A 1 286 ? -26.628 -4.549 -2.483 1.00 111.78 288 TRP A C 1
ATOM 2195 O O . TRP A 1 286 ? -27.820 -4.317 -2.245 1.00 109.02 288 TRP A O 1
ATOM 2206 N N . TRP A 1 287 ? -25.638 -4.170 -1.675 1.00 114.68 289 TRP A N 1
ATOM 2207 C CA . TRP A 1 287 ? -25.852 -3.580 -0.353 1.00 110.61 289 TRP A CA 1
ATOM 2208 C C . TRP A 1 287 ? -26.839 -4.432 0.439 1.00 100.30 289 TRP A C 1
ATOM 2209 O O . TRP A 1 287 ? -27.851 -3.962 0.964 1.00 97.17 289 TRP A O 1
ATOM 2220 N N . THR A 1 288 ? -26.510 -5.719 0.493 1.00 97.37 290 THR A N 1
ATOM 2221 C CA . THR A 1 288 ? -27.396 -6.745 1.030 1.00 90.40 290 THR A CA 1
ATOM 2222 C C . THR A 1 288 ? -26.542 -7.928 1.454 1.00 106.24 290 THR A C 1
ATOM 2223 O O . THR A 1 288 ? -25.767 -8.454 0.648 1.00 126.89 290 THR A O 1
ATOM 2227 N N . THR A 1 289 ? -26.658 -8.328 2.715 1.00 98.58 291 THR A N 1
ATOM 2228 C CA . THR A 1 289 ? -25.776 -9.336 3.277 1.00 115.36 291 THR A CA 1
ATOM 2229 C C . THR A 1 289 ? -26.561 -10.236 4.216 1.00 121.61 291 THR A C 1
ATOM 2230 O O . THR A 1 289 ? -27.595 -9.841 4.760 1.00 116.03 291 THR A O 1
ATOM 2234 N N . MET A 1 290 ? -26.051 -11.451 4.404 1.00 117.61 292 MET A N 1
ATOM 2235 C CA . MET A 1 290 ? -26.671 -12.455 5.266 1.00 126.39 292 MET A CA 1
ATOM 2236 C C . MET A 1 290 ? -25.670 -12.836 6.354 1.00 123.47 292 MET A C 1
ATOM 2237 O O . MET A 1 290 ? -24.703 -13.560 6.095 1.00 128.02 292 MET A O 1
ATOM 2242 N N . TYR A 1 291 ? -25.905 -12.349 7.569 1.00 120.52 293 TYR A N 1
ATOM 2243 C CA . TYR A 1 291 ? -25.057 -12.665 8.706 1.00 129.23 293 TYR A CA 1
ATOM 2244 C C . TYR A 1 291 ? -25.433 -14.021 9.296 1.00 144.00 293 TYR A C 1
ATOM 2245 O O . TYR A 1 291 ? -26.556 -14.508 9.137 1.00 154.21 293 TYR A O 1
ATOM 2254 N N . TYR A 1 292 ? -24.473 -14.627 9.995 1.00 143.77 294 TYR A N 1
ATOM 2255 C CA . TYR A 1 292 ? -24.688 -15.882 10.715 1.00 145.48 294 TYR A CA 1
ATOM 2256 C C . TYR A 1 292 ? -24.094 -15.730 12.108 1.00 148.38 294 TYR A C 1
ATOM 2257 O O . TYR A 1 292 ? -22.876 -15.579 12.251 1.00 150.93 294 TYR A O 1
ATOM 2266 N N . LEU A 1 293 ? -24.944 -15.778 13.129 1.00 151.43 295 LEU A N 1
ATOM 2267 C CA . LEU A 1 293 ? -24.540 -15.506 14.500 1.00 156.31 295 LEU A CA 1
ATOM 2268 C C . LEU A 1 293 ? -24.677 -16.750 15.369 1.00 156.56 295 LEU A C 1
ATOM 2269 O O . LEU A 1 293 ? -25.414 -17.686 15.050 1.00 160.93 295 LEU A O 1
ATOM 2274 N N . THR A 1 294 ? -23.950 -16.741 16.486 1.00 141.34 296 THR A N 1
ATOM 2275 C CA . THR A 1 294 ? -24.048 -17.772 17.515 1.00 139.92 296 THR A CA 1
ATOM 2276 C C . THR A 1 294 ? -24.009 -17.079 18.868 1.00 141.40 296 THR A C 1
ATOM 2277 O O . THR A 1 294 ? -23.012 -16.438 19.212 1.00 133.02 296 THR A O 1
ATOM 2281 N N . LEU A 1 295 ? -25.080 -17.213 19.641 1.00 140.40 297 LEU A N 1
ATOM 2282 C CA . LEU A 1 295 ? -25.363 -16.258 20.699 1.00 141.58 297 LEU A CA 1
ATOM 2283 C C . LEU A 1 295 ? -25.430 -16.943 22.058 1.00 153.92 297 LEU A C 1
ATOM 2284 O O . LEU A 1 295 ? -25.423 -18.172 22.172 1.00 151.66 297 LEU A O 1
ATOM 2289 N N . GLU A 1 296 ? -25.487 -16.112 23.098 1.00 158.46 298 GLU A N 1
ATOM 2290 C CA . GLU A 1 296 ? -25.602 -16.551 24.487 1.00 161.73 298 GLU A CA 1
ATOM 2291 C C . GLU A 1 296 ? -27.071 -16.451 24.884 1.00 167.67 298 GLU A C 1
ATOM 2292 O O . GLU A 1 296 ? -27.547 -15.400 25.315 1.00 160.77 298 GLU A O 1
ATOM 2298 N N . ALA A 1 297 ? -27.793 -17.556 24.738 1.00 171.36 299 ALA A N 1
ATOM 2299 C CA . ALA A 1 297 ? -29.210 -17.584 25.085 1.00 178.62 299 ALA A CA 1
ATOM 2300 C C . ALA A 1 297 ? -29.400 -17.686 26.595 1.00 189.42 299 ALA A C 1
ATOM 2301 O O . ALA A 1 297 ? -29.441 -16.674 27.296 1.00 182.51 299 ALA A O 1
ATOM 2303 N N . ALA A 1 308 ? -29.074 -18.103 14.709 1.00 155.80 310 ALA A N 1
ATOM 2304 C CA . ALA A 1 308 ? -29.836 -16.939 14.275 1.00 165.12 310 ALA A CA 1
ATOM 2305 C C . ALA A 1 308 ? -29.236 -16.342 13.010 1.00 168.69 310 ALA A C 1
ATOM 2306 O O . ALA A 1 308 ? -28.065 -15.965 12.986 1.00 167.13 310 ALA A O 1
ATOM 2308 N N . LYS A 1 309 ? -30.047 -16.262 11.959 1.00 166.68 311 LYS A N 1
ATOM 2309 C CA . LYS A 1 309 ? -29.635 -15.703 10.680 1.00 163.10 311 LYS A CA 1
ATOM 2310 C C . LYS A 1 309 ? -30.379 -14.396 10.445 1.00 147.37 311 LYS A C 1
ATOM 2311 O O . LYS A 1 309 ? -31.588 -14.306 10.686 1.00 141.20 311 LYS A O 1
ATOM 2317 N N . VAL A 1 310 ? -29.650 -13.379 9.987 1.00 138.92 312 VAL A N 1
ATOM 2318 C CA . VAL A 1 310 ? -30.193 -12.037 9.813 1.00 127.28 312 VAL A CA 1
ATOM 2319 C C . VAL A 1 310 ? -29.889 -11.560 8.399 1.00 119.02 312 VAL A C 1
ATOM 2320 O O . VAL A 1 310 ? -28.734 -11.598 7.959 1.00 127.88 312 VAL A O 1
ATOM 2324 N N . TRP A 1 311 ? -30.923 -11.106 7.696 1.00 110.24 313 TRP A N 1
ATOM 2325 C CA . TRP A 1 311 ? -30.792 -10.492 6.382 1.00 114.37 313 TRP A CA 1
ATOM 2326 C C . TRP A 1 311 ? -30.948 -8.982 6.521 1.00 106.57 313 TRP A C 1
ATOM 2327 O O . TRP A 1 311 ? -31.874 -8.507 7.186 1.00 105.19 313 TRP A O 1
ATOM 2338 N N . VAL A 1 312 ? -30.036 -8.230 5.895 1.00 101.46 314 VAL A N 1
ATOM 2339 C CA . VAL A 1 312 ? -29.887 -6.790 6.121 1.00 94.39 314 VAL A CA 1
ATOM 2340 C C . VAL A 1 312 ? -29.879 -6.014 4.802 1.00 90.19 314 VAL A C 1
ATOM 2341 O O . VAL A 1 312 ? -29.132 -6.359 3.885 1.00 97.91 314 VAL A O 1
ATOM 2345 N N . LYS A 1 313 ? -30.681 -4.948 4.721 1.00 99.70 315 LYS A N 1
ATOM 2346 C CA . LYS A 1 313 ? -30.639 -3.991 3.625 1.00 94.38 315 LYS A CA 1
ATOM 2347 C C . LYS A 1 313 ? -30.041 -2.687 4.143 1.00 89.73 315 LYS A C 1
ATOM 2348 O O . LYS A 1 313 ? -30.157 -2.346 5.321 1.00 90.13 315 LYS A O 1
ATOM 2354 N N . ARG A 1 314 ? -29.402 -1.957 3.240 1.00 110.34 316 ARG A N 1
ATOM 2355 C CA . ARG A 1 314 ? -28.327 -1.041 3.586 1.00 112.24 316 ARG A CA 1
ATOM 2356 C C . ARG A 1 314 ? -28.432 0.193 2.707 1.00 126.04 316 ARG A C 1
ATOM 2357 O O . ARG A 1 314 ? -28.528 0.070 1.486 1.00 132.76 316 ARG A O 1
ATOM 2365 N N . ASP A 1 315 ? -28.460 1.370 3.325 1.00 150.18 317 ASP A N 1
ATOM 2366 C CA . ASP A 1 315 ? -28.226 2.625 2.631 1.00 144.16 317 ASP A CA 1
ATOM 2367 C C . ASP A 1 315 ? -26.855 2.584 1.957 1.00 140.07 317 ASP A C 1
ATOM 2368 O O . ASP A 1 315 ? -25.835 2.472 2.653 1.00 149.88 317 ASP A O 1
ATOM 2373 N N . PRO A 1 316 ? -26.788 2.650 0.628 1.00 136.15 318 PRO A N 1
ATOM 2374 C CA . PRO A 1 316 ? -25.473 2.693 -0.022 1.00 133.78 318 PRO A CA 1
ATOM 2375 C C . PRO A 1 316 ? -24.722 3.972 0.297 1.00 145.92 318 PRO A C 1
ATOM 2376 O O . PRO A 1 316 ? -23.485 3.963 0.340 1.00 145.96 318 PRO A O 1
ATOM 2380 N N . ASN A 1 317 ? -25.441 5.061 0.579 1.00 155.07 319 ASN A N 1
ATOM 2381 C CA . ASN A 1 317 ? -24.828 6.326 0.995 1.00 164.54 319 ASN A CA 1
ATOM 2382 C C . ASN A 1 317 ? -24.695 6.309 2.518 1.00 168.11 319 ASN A C 1
ATOM 2383 O O . ASN A 1 317 ? -25.571 6.774 3.251 1.00 174.54 319 ASN A O 1
ATOM 2388 N N . MET A 1 318 ? -23.544 5.779 2.974 1.00 158.44 320 MET A N 1
ATOM 2389 C CA . MET A 1 318 ? -23.175 5.401 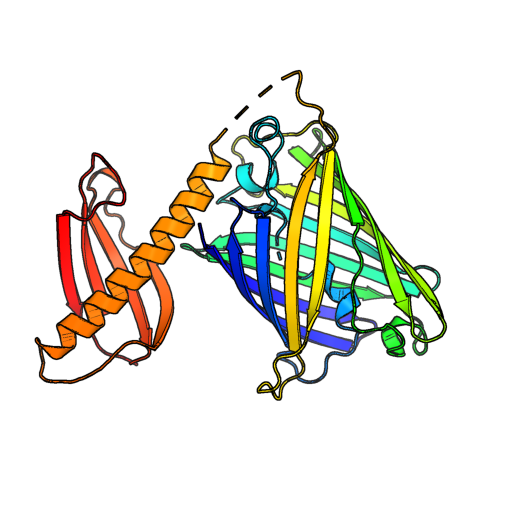4.347 1.00 150.71 320 MET A CA 1
ATOM 2390 C C . MET A 1 318 ? -23.337 3.899 4.553 1.00 137.96 320 MET A C 1
ATOM 2391 O O . MET A 1 318 ? -24.449 3.411 4.784 1.00 132.47 320 MET A O 1
ATOM 2396 N N . ILE A 1 319 ? -22.216 3.172 4.513 1.00 140.51 321 ILE A N 1
ATOM 2397 C CA . ILE A 1 319 ? -22.242 1.712 4.470 1.00 137.28 321 ILE A CA 1
ATOM 2398 C C . ILE A 1 319 ? -22.811 1.109 5.749 1.00 132.86 321 ILE A C 1
ATOM 2399 O O . ILE A 1 319 ? -23.490 0.079 5.701 1.00 126.02 321 ILE A O 1
ATOM 2404 N N . PHE A 1 320 ? -22.553 1.712 6.907 1.00 135.34 322 PHE A N 1
ATOM 2405 C CA . PHE A 1 320 ? -22.980 1.122 8.170 1.00 132.83 322 PHE A CA 1
ATOM 2406 C C . PHE A 1 320 ? -24.291 1.707 8.683 1.00 122.29 322 PHE A C 1
ATOM 2407 O O . PHE A 1 320 ? -24.512 1.771 9.896 1.00 120.13 322 PHE A O 1
ATOM 2415 N N . LYS A 1 321 ? -25.172 2.118 7.778 1.00 125.20 323 LYS A N 1
ATOM 2416 C CA . LYS A 1 321 ? -26.535 2.509 8.107 1.00 123.01 323 LYS A CA 1
ATOM 2417 C C . LYS A 1 321 ? -27.489 1.461 7.547 1.00 115.30 323 LYS A C 1
ATOM 2418 O O . LYS A 1 321 ? -27.420 1.122 6.359 1.00 123.32 323 LYS A O 1
ATOM 2424 N N . ILE A 1 322 ? -28.365 0.938 8.402 1.00 104.30 324 ILE A N 1
ATOM 2425 C CA . ILE A 1 322 ? -29.208 -0.206 8.073 1.00 103.18 324 ILE A CA 1
ATOM 2426 C C . ILE A 1 322 ? -30.629 0.284 7.839 1.00 108.95 324 ILE A C 1
ATOM 2427 O O . ILE A 1 322 ? -31.273 0.812 8.754 1.00 111.49 324 ILE A O 1
ATOM 2432 N N . ASN A 1 323 ? -31.117 0.100 6.609 1.00 114.23 325 ASN A N 1
ATOM 2433 C CA . ASN A 1 323 ? -32.471 0.502 6.248 1.00 105.66 325 ASN A CA 1
ATOM 2434 C C . ASN A 1 323 ? -33.518 -0.548 6.595 1.00 95.95 325 ASN A C 1
ATOM 2435 O O . ASN A 1 323 ? -34.692 -0.198 6.761 1.00 90.10 325 ASN A O 1
ATOM 2440 N N . PHE A 1 324 ? -33.130 -1.819 6.702 1.00 92.60 326 PHE A N 1
ATOM 2441 C CA . PHE A 1 324 ? -34.083 -2.887 6.972 1.00 92.01 326 PHE A CA 1
ATOM 2442 C C . PHE A 1 324 ? -33.334 -4.112 7.477 1.00 94.59 326 PHE A C 1
ATOM 2443 O O . PHE A 1 324 ? -32.285 -4.471 6.937 1.00 91.83 326 PHE A O 1
ATOM 2451 N N . LYS A 1 325 ? -33.882 -4.747 8.511 1.00 98.77 327 LYS A N 1
ATOM 2452 C CA . LYS A 1 325 ? -33.344 -5.986 9.053 1.00 98.22 327 LYS A CA 1
ATOM 2453 C C . LYS A 1 325 ? -34.484 -6.962 9.295 1.00 99.98 327 LYS A C 1
ATOM 2454 O O . LYS A 1 325 ? -35.629 -6.558 9.516 1.00 101.07 327 LYS A O 1
ATOM 2460 N N . GLU A 1 326 ? -34.165 -8.254 9.254 1.00 104.86 328 GLU A N 1
ATOM 2461 C CA . GLU A 1 326 ? -35.194 -9.282 9.394 1.00 106.66 328 GLU A CA 1
ATOM 2462 C C . GLU A 1 326 ? -34.570 -10.552 9.944 1.00 117.52 328 GLU A C 1
ATOM 2463 O O . GLU A 1 326 ? -33.617 -11.076 9.358 1.00 118.98 328 GLU A O 1
ATOM 2469 N N . LEU A 1 327 ? -35.108 -11.048 11.054 1.00 126.95 329 LEU A N 1
ATOM 2470 C CA . LEU A 1 327 ? -34.712 -12.355 11.554 1.00 128.99 329 LEU A CA 1
ATOM 2471 C C . LEU A 1 327 ? -35.374 -13.453 10.730 1.00 129.98 329 LEU A C 1
ATOM 2472 O O . LEU A 1 327 ? -36.507 -13.311 10.260 1.00 130.45 329 LEU A O 1
ATOM 2477 N N . GLN A 1 328 ? -34.646 -14.554 10.544 1.00 129.34 330 GLN A N 1
ATOM 2478 C CA . GLN A 1 328 ? -35.142 -15.679 9.764 1.00 130.81 330 GLN A CA 1
ATOM 2479 C C . GLN A 1 328 ? -35.008 -17.025 10.463 1.00 145.14 330 GLN A C 1
ATOM 2480 O O . GLN A 1 328 ? -35.748 -17.953 10.106 1.00 148.87 330 GLN A O 1
ATOM 2486 N N . GLU A 1 329 ? -34.110 -17.165 11.441 1.00 148.45 331 GLU A N 1
ATOM 2487 C CA . GLU A 1 329 ? -34.021 -18.359 12.272 1.00 156.95 331 GLU A CA 1
ATOM 2488 C C . GLU A 1 329 ? -33.476 -17.949 13.633 1.00 164.35 331 GLU A C 1
ATOM 2489 O O . GLU A 1 329 ? -32.961 -16.842 13.807 1.00 168.66 331 GLU A O 1
ATOM 2495 N N . PHE A 1 330 ? -33.602 -18.857 14.603 1.00 160.08 332 PHE A N 1
ATOM 2496 C CA . PHE A 1 330 ? -33.137 -18.610 15.966 1.00 155.38 332 PHE A CA 1
ATOM 2497 C C . PHE A 1 330 ? -33.232 -19.883 16.797 1.00 159.89 332 PHE A C 1
ATOM 2498 O O . PHE A 1 330 ? -34.283 -20.168 17.378 1.00 167.07 332 PHE A O 1
ATOM 2506 N N . LYS A 1 331 ? -32.153 -20.663 16.853 1.00 166.80 333 LYS A N 1
ATOM 2507 C CA . LYS A 1 331 ? -32.151 -21.933 17.583 1.00 170.93 333 LYS A CA 1
ATOM 2508 C C . LYS A 1 331 ? -30.806 -22.109 18.272 1.00 176.44 333 LYS A C 1
ATOM 2509 O O . LYS A 1 331 ? -29.848 -22.620 17.678 1.00 176.39 333 LYS A O 1
ATOM 2515 N N . PRO A 1 332 ? -30.696 -21.699 19.537 1.00 176.01 334 PRO A N 1
ATOM 2516 C CA . PRO A 1 332 ? -29.414 -21.822 20.252 1.00 173.67 334 PRO A CA 1
ATOM 2517 C C . PRO A 1 332 ? -29.045 -23.281 20.472 1.00 176.82 334 PRO A C 1
ATOM 2518 O O . PRO A 1 332 ? -29.794 -24.047 21.083 1.00 186.22 334 PRO A O 1
ATOM 2522 N N . VAL A 1 333 ? -27.880 -23.663 19.957 1.00 172.34 335 VAL A N 1
ATOM 2523 C CA . VAL A 1 333 ? -27.406 -25.037 20.040 1.00 172.89 335 VAL A CA 1
ATOM 2524 C C . VAL A 1 333 ? -26.561 -25.247 21.294 1.00 168.37 335 VAL A C 1
ATOM 2525 O O . VAL A 1 333 ? -25.445 -24.737 21.398 1.00 161.84 335 VAL A O 1
#

B-factor: mean 89.67, std 33.73, range [42.09, 198.21]

CATH classification: 3.10.450.10

Sequence (312 aa):
GVVPILVELDGDVNGHKFSVRGEGEGDATIGKLTLKFICTTGKLPVPWPTLVTTLVQCFSRYPDHMKRHDFFKSAMPEGYVQERTISFKDDGKYKTRAVVKFEGDTLVNRIELKGTDFKEDGNILGHKLEYNFNSHNVYITADKQKNGIKANFTVRHNVEDGSVQLADHYQQNTPIGDGPVLLPDNHYLSTQTVLSKDPNEKRDHMVLHEYVNAAGITLGMSKGEELFEAAAKASLEIEELARFAVDEHNKKENALLEFVRVVKAKEQSSVPHWWWTTMYYLTLEAAKVWVKRDPNMIFKINFKELQEFKPV